Protein AF-X1L596-F1 (afdb_monomer_lite)

pLDDT: mean 73.32, std 14.98, range [35.47, 93.62]

Foldseek 3Di:
DPDQQAFAAWAAWAAEADDPPAPDAFDEWDTWAADRDDDDADAWFEWGEWFEWADDPDTQADPPPDLDPDKDFWHWTHKTYTIHWFYWDDDPPFTFYTWATWYIWYIFGAFEEAEDADAAEAAAQEEAFQEWAQFFFIFEWAEWAEDDDDDDSHYTYHTYHIYRGGTGNQFTHGWHCHPPDRRTTHTIHGTHIIAFIEYEAAYEYLNAYEHPYAYHRGIHPRHNRRGTEYEYEYEPPRDYHPPRYCHYWYAYPSDTPPDDNPD

Secondary structure (DSSP, 8-state):
------PPPPPPPPPPP--TT--SPPPPPPPPPPP---SS--PPPPPPPPPPP-BTTBTTS------SS--PPPPPPPPPPPPPPPPPEEETTEEEPPPPPPPPPPPPPPP--EEEEESS-EEE-SEEE-PPP-SSSSPPPPPPPPPPPSSS--PPPPPPPPPTTS-S--PPPPPPPPSSSS-PPPPPPPPPPPP---EEEEE-STT-EEE-SEEE---GGG-STT---EEEEE-TT---B-TTBSS-EEEETTEEE------

Structure (mmCIF, N/CA/C/O backbone):
data_AF-X1L596-F1
#
_entry.id   AF-X1L596-F1
#
loop_
_atom_site.group_PDB
_atom_site.id
_atom_site.type_symbol
_atom_site.label_atom_id
_atom_site.label_alt_id
_atom_site.label_comp_id
_atom_site.label_asym_id
_atom_site.label_entity_id
_atom_site.label_seq_id
_atom_site.pdbx_PDB_ins_code
_atom_site.Cartn_x
_atom_site.Cartn_y
_atom_site.Cartn_z
_atom_site.occupancy
_atom_site.B_iso_or_equiv
_atom_site.auth_seq_id
_atom_site.auth_comp_id
_atom_site.auth_asym_id
_atom_site.a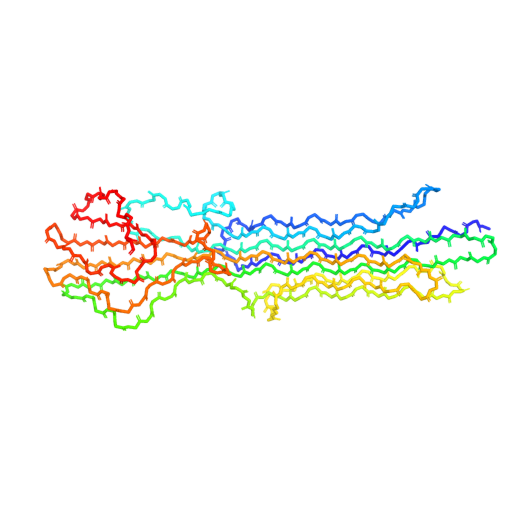uth_atom_id
_atom_site.pdbx_PDB_model_num
ATOM 1 N N . ILE A 1 1 ? 19.832 11.206 -47.486 1.00 43.47 1 ILE A N 1
ATOM 2 C CA . ILE A 1 1 ? 18.874 11.720 -46.484 1.00 43.47 1 ILE A CA 1
ATOM 3 C C . ILE A 1 1 ? 19.559 11.426 -45.162 1.00 43.47 1 ILE A C 1
ATOM 5 O O . ILE A 1 1 ? 20.034 10.302 -45.064 1.00 43.47 1 ILE A O 1
ATOM 9 N N . PRO A 1 2 ? 19.811 12.397 -44.267 1.00 41.12 2 PRO A N 1
ATOM 10 C CA . PRO A 1 2 ? 20.299 12.033 -42.946 1.00 41.12 2 PRO A CA 1
ATOM 11 C C . PRO A 1 2 ? 19.153 11.257 -42.303 1.00 41.12 2 PRO A C 1
ATOM 13 O O . PRO A 1 2 ? 18.077 11.821 -42.106 1.00 41.12 2 PRO A O 1
ATOM 16 N N . ASP A 1 3 ? 19.331 9.950 -42.152 1.00 44.78 3 ASP A N 1
ATOM 17 C CA . ASP A 1 3 ? 18.388 9.150 -41.392 1.00 44.78 3 ASP A CA 1
ATOM 18 C C . ASP A 1 3 ? 18.442 9.689 -39.964 1.00 44.78 3 ASP A C 1
ATOM 20 O O . ASP A 1 3 ? 19.506 9.751 -39.354 1.00 44.78 3 ASP A O 1
ATOM 24 N N . GLU A 1 4 ? 17.317 10.216 -39.491 1.00 48.72 4 GLU A N 1
ATOM 25 C CA . GLU A 1 4 ? 17.193 10.688 -38.120 1.00 48.72 4 GLU A CA 1
ATOM 26 C C . GLU A 1 4 ? 17.338 9.464 -37.211 1.00 48.72 4 GLU A C 1
ATOM 28 O O . GLU A 1 4 ? 16.480 8.580 -37.223 1.00 48.72 4 GLU A O 1
ATOM 33 N N . ASP A 1 5 ? 18.443 9.379 -36.469 1.00 51.03 5 ASP A N 1
ATOM 34 C CA . ASP A 1 5 ? 18.679 8.286 -35.533 1.00 51.03 5 ASP A CA 1
ATOM 35 C C . ASP A 1 5 ? 17.607 8.262 -34.447 1.00 51.03 5 ASP A C 1
ATOM 37 O O . ASP A 1 5 ? 17.370 9.236 -33.724 1.00 51.03 5 ASP A O 1
ATOM 41 N N . ILE A 1 6 ? 16.947 7.113 -34.323 1.00 57.78 6 ILE A N 1
ATOM 42 C CA . ILE A 1 6 ? 15.810 6.953 -33.428 1.00 57.78 6 ILE A CA 1
ATOM 43 C C . ILE A 1 6 ? 16.324 6.346 -32.122 1.00 57.78 6 ILE A C 1
ATOM 45 O O . ILE A 1 6 ? 16.591 5.145 -32.027 1.00 57.78 6 ILE A O 1
ATOM 49 N N . GLY A 1 7 ? 16.457 7.186 -31.092 1.00 57.03 7 GLY A N 1
ATOM 50 C CA . GLY A 1 7 ? 16.671 6.730 -29.718 1.00 57.03 7 GLY A CA 1
ATOM 51 C C . GLY A 1 7 ? 15.598 5.726 -29.270 1.00 57.03 7 GLY A C 1
ATOM 52 O O . GLY A 1 7 ? 14.500 5.656 -29.826 1.00 57.03 7 GLY A O 1
ATOM 53 N N . GLY A 1 8 ? 15.905 4.926 -28.249 1.00 52.72 8 GLY A N 1
ATOM 54 C CA . GLY A 1 8 ? 14.948 3.987 -27.670 1.00 52.72 8 GLY A CA 1
ATOM 55 C C . GLY A 1 8 ? 13.719 4.701 -27.101 1.00 52.72 8 GLY A C 1
ATOM 56 O O . GLY A 1 8 ? 13.805 5.804 -26.555 1.00 52.72 8 GLY A O 1
ATOM 57 N N . ASN A 1 9 ? 12.556 4.054 -27.175 1.00 65.62 9 ASN A N 1
ATOM 58 C CA . ASN A 1 9 ? 11.328 4.624 -26.628 1.00 65.62 9 ASN A CA 1
ATOM 59 C C . ASN A 1 9 ? 11.328 4.572 -25.088 1.00 65.62 9 ASN A C 1
ATOM 61 O O . ASN A 1 9 ? 11.746 3.586 -24.469 1.00 65.62 9 ASN A O 1
ATOM 65 N N . GLY A 1 10 ? 10.801 5.627 -24.460 1.00 62.31 10 GLY A N 1
ATOM 66 C CA . GLY A 1 10 ? 10.536 5.650 -23.020 1.00 62.31 10 GLY A CA 1
ATOM 67 C C . GLY A 1 10 ? 9.497 4.601 -22.608 1.00 62.31 10 GLY A C 1
ATOM 68 O O . GLY A 1 10 ? 8.611 4.234 -23.381 1.00 62.31 10 GLY A O 1
ATOM 69 N N . GLY A 1 11 ? 9.598 4.115 -21.374 1.00 56.94 11 GLY A N 1
ATOM 70 C CA . GLY A 1 11 ? 8.651 3.153 -20.817 1.00 56.94 11 GLY A CA 1
ATOM 71 C C . GLY A 1 11 ? 7.325 3.817 -20.447 1.00 56.94 11 GLY A C 1
ATOM 72 O O . GLY A 1 11 ? 7.279 4.989 -20.064 1.00 56.94 11 GLY A O 1
ATOM 73 N N . ALA A 1 12 ? 6.229 3.059 -20.487 1.00 71.56 12 ALA A N 1
ATOM 74 C CA . ALA A 1 12 ? 4.947 3.552 -19.989 1.00 71.56 12 ALA A CA 1
ATOM 75 C C . ALA A 1 12 ? 4.940 3.582 -18.450 1.00 71.56 12 ALA A C 1
ATOM 77 O O . ALA A 1 12 ? 5.435 2.666 -17.791 1.00 71.56 12 ALA A O 1
ATOM 78 N N . GLY A 1 13 ? 4.336 4.614 -17.854 1.00 66.00 13 GLY A N 1
ATOM 79 C CA . GLY A 1 13 ? 4.040 4.621 -16.419 1.00 66.00 13 GLY A CA 1
ATOM 80 C C . GLY A 1 13 ? 3.064 3.502 -16.046 1.00 66.00 13 GLY A C 1
ATOM 81 O O . GLY A 1 13 ? 2.226 3.100 -16.852 1.00 66.00 13 GLY A O 1
ATOM 82 N N . GLY A 1 14 ? 3.169 2.983 -14.825 1.00 55.75 14 GLY A N 1
ATOM 83 C CA . GLY A 1 14 ? 2.228 1.983 -14.327 1.00 55.75 14 GLY A CA 1
ATOM 84 C C . GLY A 1 14 ? 0.832 2.562 -14.082 1.00 55.75 14 GLY A C 1
ATOM 85 O O . GLY A 1 14 ? 0.627 3.776 -14.021 1.00 55.75 14 GLY A O 1
ATOM 86 N N . ASN A 1 15 ? -0.139 1.683 -13.839 1.00 63.69 15 ASN A N 1
ATOM 87 C CA . ASN A 1 15 ? -1.467 2.098 -13.397 1.00 63.69 15 ASN A CA 1
ATOM 88 C C . ASN A 1 15 ? -1.528 2.204 -11.867 1.00 63.69 15 ASN A C 1
ATOM 90 O O . ASN A 1 15 ? -1.143 1.286 -11.140 1.00 63.69 15 ASN A O 1
ATOM 94 N N . GLY A 1 16 ? -2.005 3.339 -11.348 1.00 54.81 16 GLY A N 1
ATOM 95 C CA . GLY A 1 16 ? -2.192 3.512 -9.904 1.00 54.81 16 GLY A CA 1
ATOM 96 C C . GLY A 1 16 ? -3.278 2.569 -9.380 1.00 54.81 16 GLY A C 1
ATOM 97 O O . GLY A 1 16 ? -4.309 2.400 -10.042 1.00 54.81 16 GLY A O 1
ATOM 98 N N . GLY A 1 17 ? -3.061 1.985 -8.200 1.00 52.78 17 GLY A N 1
ATOM 99 C CA . GLY A 1 17 ? -3.991 1.028 -7.598 1.00 52.78 17 GLY A CA 1
ATOM 100 C C . GLY A 1 17 ? -5.368 1.632 -7.284 1.00 52.78 17 GLY A C 1
ATOM 101 O O . GLY A 1 17 ? -5.517 2.852 -7.183 1.00 52.78 17 GLY A O 1
ATOM 102 N N . GLY A 1 18 ? -6.377 0.773 -7.101 1.00 50.38 18 GLY A N 1
ATOM 103 C CA . GLY A 1 18 ? -7.706 1.140 -6.582 1.00 50.38 18 GLY A CA 1
ATOM 104 C C . GLY A 1 18 ? -8.868 1.007 -7.579 1.00 50.38 18 GLY A C 1
ATOM 105 O O . GLY A 1 18 ? -8.754 1.400 -8.737 1.00 50.38 18 GLY A O 1
ATOM 106 N N . GLY A 1 19 ? -9.995 0.456 -7.105 1.00 44.09 19 GLY A N 1
ATOM 107 C CA . GLY A 1 19 ? -11.292 0.473 -7.801 1.00 44.09 19 GLY A CA 1
ATOM 108 C C . GLY A 1 19 ? -12.043 1.802 -7.623 1.00 44.09 19 GLY A C 1
ATOM 109 O O . GLY A 1 19 ? -11.559 2.703 -6.938 1.00 44.09 19 GLY A O 1
ATOM 110 N N . THR A 1 20 ? -13.245 1.908 -8.199 1.00 37.66 20 THR A N 1
ATOM 111 C CA . THR A 1 20 ? -14.114 3.107 -8.323 1.00 37.66 20 THR A CA 1
ATOM 112 C C . THR A 1 20 ? -14.556 3.804 -7.016 1.00 37.66 20 THR A C 1
ATOM 114 O O . THR A 1 20 ? -15.367 4.721 -7.065 1.00 37.66 20 THR A O 1
ATOM 117 N N . GLY A 1 21 ? -14.000 3.443 -5.855 1.00 35.47 21 GLY A N 1
ATOM 118 C CA . GLY A 1 21 ? -14.263 4.075 -4.551 1.00 35.47 21 GLY A CA 1
ATOM 119 C C . GLY A 1 21 ? -13.013 4.464 -3.748 1.00 35.47 21 GLY A C 1
ATOM 120 O O . GLY A 1 21 ? -13.131 4.887 -2.601 1.00 35.47 21 GLY A O 1
ATOM 121 N N . ALA A 1 22 ? -11.808 4.316 -4.308 1.00 35.59 22 ALA A N 1
ATOM 122 C CA . ALA A 1 22 ? -10.567 4.700 -3.637 1.00 35.59 22 ALA A CA 1
ATOM 123 C C . ALA A 1 22 ? -10.311 6.209 -3.809 1.00 35.59 22 ALA A C 1
ATOM 125 O O . ALA A 1 22 ? -10.257 6.708 -4.931 1.00 35.59 22 ALA A O 1
ATOM 126 N N . GLY A 1 23 ? -10.150 6.956 -2.711 1.00 39.12 23 GLY A N 1
ATOM 127 C CA . GLY A 1 23 ? -9.783 8.377 -2.795 1.00 39.12 23 GLY A CA 1
ATOM 128 C C . GLY A 1 23 ? -8.398 8.605 -3.431 1.00 39.12 23 GLY A C 1
ATOM 129 O O . GLY A 1 23 ? -7.693 7.645 -3.709 1.00 39.12 23 GLY A O 1
ATOM 130 N N . ILE A 1 24 ? -8.008 9.882 -3.614 1.00 42.62 24 ILE A N 1
ATOM 131 C CA . ILE A 1 24 ? -6.768 10.350 -4.293 1.00 42.62 24 ILE A CA 1
ATOM 132 C C . ILE A 1 24 ? -5.618 9.324 -4.262 1.00 42.62 24 ILE A C 1
ATOM 134 O O . ILE A 1 24 ? -5.072 9.035 -3.196 1.00 42.62 24 ILE A O 1
ATOM 138 N N . LYS A 1 25 ? -5.284 8.780 -5.437 1.00 51.19 25 LYS A N 1
ATOM 139 C CA . LYS A 1 25 ? -4.163 7.853 -5.643 1.00 51.19 25 LYS A CA 1
ATOM 140 C C . LYS A 1 25 ? -2.850 8.530 -5.239 1.00 51.19 25 LYS A C 1
ATOM 142 O O . LYS A 1 25 ? -2.717 9.744 -5.396 1.00 51.19 25 LYS A O 1
ATOM 147 N N . GLY A 1 26 ? -1.875 7.758 -4.752 1.00 48.25 26 GLY A N 1
ATOM 148 C CA . GLY A 1 26 ? -0.512 8.277 -4.605 1.00 48.25 26 GLY A CA 1
ATOM 149 C C . GLY A 1 26 ? -0.009 8.874 -5.927 1.00 48.25 26 GLY A C 1
ATOM 150 O O . GLY A 1 26 ? -0.460 8.480 -7.008 1.00 48.25 26 GLY A O 1
ATOM 151 N N . THR A 1 27 ? 0.901 9.844 -5.852 1.00 54.22 27 THR A N 1
ATOM 152 C CA . THR A 1 27 ? 1.455 10.499 -7.044 1.00 54.22 27 THR A CA 1
ATOM 153 C C . THR A 1 27 ? 2.121 9.465 -7.946 1.00 54.22 27 THR A C 1
ATOM 155 O O . THR A 1 27 ? 2.892 8.630 -7.465 1.00 54.22 27 THR A O 1
ATOM 158 N N . GLY A 1 28 ? 1.805 9.504 -9.241 1.00 52.81 28 GLY A N 1
ATOM 159 C CA . GLY A 1 28 ? 2.522 8.713 -10.234 1.00 52.81 28 GLY A CA 1
ATOM 160 C C . GLY A 1 28 ? 3.987 9.138 -10.285 1.00 52.81 28 GLY A C 1
ATOM 161 O O . GLY A 1 28 ? 4.292 10.322 -10.134 1.00 52.81 28 GLY A O 1
ATOM 162 N N . GLY A 1 29 ? 4.888 8.182 -10.474 1.00 50.81 29 GLY A N 1
ATOM 163 C CA . GLY A 1 29 ? 6.280 8.484 -10.752 1.00 50.81 29 GLY A CA 1
ATOM 164 C C . GLY A 1 29 ? 6.418 9.231 -12.076 1.00 50.81 29 GLY A C 1
ATOM 165 O O . GLY A 1 29 ? 5.698 8.956 -13.037 1.00 50.81 29 GLY A O 1
ATOM 166 N N . VAL A 1 30 ? 7.342 10.189 -12.123 1.00 59.44 30 VAL A N 1
ATOM 167 C CA . VAL A 1 30 ? 7.645 10.935 -13.348 1.00 59.44 30 VAL A CA 1
ATOM 168 C C . VAL A 1 30 ? 8.321 9.985 -14.339 1.00 59.44 30 VAL A C 1
ATOM 170 O O . VAL A 1 30 ? 9.227 9.240 -13.959 1.00 59.44 30 VAL A O 1
ATOM 173 N N . GLY A 1 31 ? 7.841 9.974 -15.584 1.00 54.28 31 GLY A N 1
ATOM 174 C CA . GLY A 1 31 ? 8.503 9.267 -16.677 1.00 54.28 31 GLY A CA 1
ATOM 175 C C . GLY A 1 31 ? 9.833 9.936 -17.009 1.00 54.28 31 GLY A C 1
ATOM 176 O O . GLY A 1 31 ? 9.940 11.162 -16.963 1.00 54.28 31 GLY A O 1
ATOM 177 N N . ALA A 1 32 ? 10.847 9.142 -17.313 1.00 57.16 32 ALA A N 1
ATOM 178 C CA . ALA A 1 32 ? 12.155 9.667 -17.671 1.00 57.16 32 ALA A CA 1
ATOM 179 C C . ALA A 1 32 ? 12.238 10.041 -19.161 1.00 57.16 32 ALA A C 1
ATOM 181 O O . ALA A 1 32 ? 11.532 9.480 -19.999 1.00 57.16 32 ALA A O 1
ATOM 182 N N . ARG A 1 33 ? 13.086 11.026 -19.483 1.00 50.06 33 ARG A N 1
ATOM 183 C CA . ARG A 1 33 ? 13.387 11.414 -20.870 1.00 50.06 33 ARG A CA 1
ATOM 184 C C . ARG A 1 33 ? 14.467 10.487 -21.431 1.00 50.06 33 ARG A C 1
ATOM 186 O O . ARG A 1 33 ? 15.397 10.149 -20.701 1.00 50.06 33 ARG A O 1
ATOM 193 N N . GLY A 1 34 ? 14.303 10.070 -22.685 1.00 50.78 34 GLY A N 1
ATOM 194 C CA . GLY A 1 34 ? 15.420 9.660 -23.538 1.00 50.78 34 GLY A CA 1
ATOM 195 C C . GLY A 1 34 ? 15.822 10.876 -24.366 1.00 50.78 34 GLY A C 1
ATOM 196 O O . GLY A 1 34 ? 14.930 11.605 -24.816 1.00 50.78 34 GLY A O 1
ATOM 197 N N . ASP A 1 35 ? 17.116 11.143 -24.493 1.00 52.22 35 ASP A N 1
ATOM 198 C CA . ASP A 1 35 ? 17.595 12.304 -25.233 1.00 52.22 35 ASP A CA 1
ATOM 199 C C . ASP A 1 35 ? 17.842 11.897 -26.694 1.00 52.22 35 ASP A C 1
ATOM 201 O O . ASP A 1 35 ? 18.480 10.891 -26.994 1.00 52.22 35 ASP A O 1
ATOM 205 N N . VAL A 1 36 ? 17.314 12.686 -27.632 1.00 49.25 36 VAL A N 1
ATOM 206 C CA . VAL A 1 36 ? 17.682 12.582 -29.049 1.00 49.25 36 VAL A CA 1
ATOM 207 C C . VAL A 1 36 ? 18.774 13.618 -29.280 1.00 49.25 36 VAL A C 1
ATOM 209 O O . VAL A 1 36 ? 18.486 14.796 -29.454 1.00 49.25 36 VAL A O 1
ATOM 212 N N . GLU A 1 37 ? 20.013 13.150 -29.151 1.00 48.25 37 GLU A N 1
ATOM 213 C CA . GLU A 1 37 ? 21.261 13.706 -29.687 1.00 48.25 37 GLU A CA 1
ATOM 214 C C . GLU A 1 37 ? 21.540 15.224 -29.555 1.00 48.25 37 GLU A C 1
ATOM 216 O O . GLU A 1 37 ? 20.942 16.046 -30.234 1.00 48.25 37 GLU A O 1
ATOM 221 N N . THR A 1 38 ? 22.595 15.585 -28.807 1.00 42.81 38 THR A N 1
ATOM 222 C CA . THR A 1 38 ? 23.661 16.507 -29.270 1.00 42.81 38 THR A CA 1
ATOM 223 C C . THR A 1 38 ? 24.887 16.364 -28.359 1.00 42.81 38 THR A C 1
ATOM 225 O O . THR A 1 38 ? 24.825 16.820 -27.225 1.00 42.81 38 THR A O 1
ATOM 228 N N . SER A 1 39 ? 25.972 15.741 -28.846 1.00 48.66 39 SER A N 1
ATOM 229 C CA . SER A 1 39 ? 27.391 15.762 -28.383 1.00 48.66 39 SER A CA 1
ATOM 230 C C . SER A 1 39 ? 27.774 15.567 -26.897 1.00 48.66 39 SER A C 1
ATOM 232 O O . SER A 1 39 ? 28.943 15.306 -26.607 1.00 48.66 39 SER A O 1
ATOM 234 N N . THR A 1 40 ? 26.845 15.630 -25.950 1.00 52.78 40 THR A N 1
ATOM 235 C CA . THR A 1 40 ? 27.035 15.354 -24.528 1.00 52.78 40 THR A CA 1
ATOM 236 C C . THR A 1 40 ? 26.126 14.201 -24.149 1.00 52.78 40 THR A C 1
ATOM 238 O O . THR A 1 40 ? 24.916 14.366 -24.051 1.00 52.78 40 THR A O 1
ATOM 241 N N . HIS A 1 41 ? 26.722 13.026 -23.967 1.00 58.66 41 HIS A N 1
ATOM 242 C CA . HIS A 1 41 ? 26.014 11.823 -23.553 1.00 58.66 41 HIS A CA 1
ATOM 243 C C . HIS A 1 41 ? 25.386 12.027 -22.167 1.00 58.66 41 HIS A C 1
ATOM 245 O O . HIS A 1 41 ? 26.107 12.277 -21.194 1.00 58.66 41 HIS A O 1
ATOM 251 N N . VAL A 1 42 ? 24.061 11.909 -22.073 1.00 60.16 42 VAL A N 1
ATOM 252 C CA . VAL A 1 4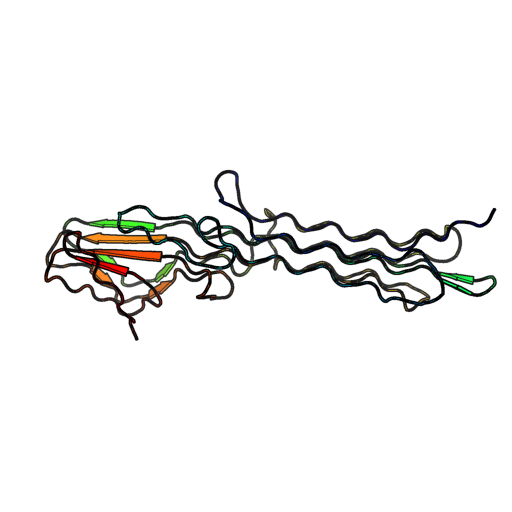2 ? 23.331 11.930 -20.804 1.00 60.16 42 VAL A CA 1
ATOM 253 C C . VAL A 1 42 ? 22.720 10.543 -20.610 1.00 60.16 42 VAL A C 1
ATOM 255 O O . VAL A 1 42 ? 21.851 10.152 -21.375 1.00 60.16 42 VAL A O 1
ATOM 258 N N . PRO A 1 43 ? 23.155 9.762 -19.607 1.00 65.69 43 PRO A N 1
ATOM 259 C CA . PRO A 1 43 ? 22.596 8.436 -19.379 1.00 65.69 43 PRO A CA 1
ATOM 260 C C . PRO A 1 43 ? 21.078 8.473 -19.182 1.00 65.69 43 PRO A C 1
ATOM 262 O O . PRO A 1 43 ? 20.564 9.319 -18.441 1.00 65.69 43 PRO A O 1
ATOM 265 N N . ALA A 1 44 ? 20.385 7.494 -19.767 1.00 73.06 44 ALA A N 1
ATOM 266 C CA . ALA A 1 44 ? 18.958 7.291 -19.564 1.00 73.06 44 ALA A CA 1
ATOM 267 C C . ALA A 1 44 ? 18.618 7.276 -18.065 1.00 73.06 44 ALA A C 1
ATOM 269 O O . ALA A 1 44 ? 19.258 6.596 -17.254 1.00 73.06 44 ALA A O 1
ATOM 270 N N . THR A 1 45 ? 17.595 8.037 -17.679 1.00 81.44 45 THR A N 1
ATOM 271 C CA . THR A 1 45 ? 17.219 8.186 -16.268 1.00 81.44 45 THR A CA 1
ATOM 272 C C . THR A 1 45 ? 16.172 7.153 -15.861 1.00 81.44 45 THR A C 1
ATOM 274 O O . THR A 1 45 ? 15.296 6.777 -16.639 1.00 81.44 45 THR A O 1
ATOM 277 N N . ALA A 1 46 ? 16.263 6.644 -14.632 1.00 84.94 46 ALA A N 1
ATOM 278 C CA . ALA A 1 46 ? 15.267 5.711 -14.111 1.00 84.94 46 ALA A CA 1
ATOM 279 C C . ALA A 1 46 ? 13.919 6.410 -13.889 1.00 84.94 46 ALA A C 1
ATOM 281 O O . ALA A 1 46 ? 13.866 7.581 -13.504 1.00 84.94 46 ALA A O 1
ATOM 282 N N . GLY A 1 47 ? 12.828 5.667 -14.077 1.00 81.50 47 GLY A N 1
ATOM 283 C CA . GLY A 1 47 ? 11.490 6.160 -13.770 1.00 81.50 47 GLY A CA 1
ATOM 284 C C . GLY A 1 47 ? 11.323 6.444 -12.275 1.00 81.50 47 GLY A C 1
ATOM 285 O O . GLY A 1 47 ? 11.833 5.714 -11.420 1.00 81.50 47 GLY A O 1
ATOM 286 N N . GLY A 1 48 ? 10.577 7.497 -11.936 1.00 78.81 48 GLY A N 1
ATOM 287 C CA . GLY A 1 48 ? 10.303 7.836 -10.539 1.00 78.81 48 GLY A CA 1
ATOM 288 C C . GLY A 1 48 ? 9.484 6.753 -9.827 1.00 78.81 48 GLY A C 1
ATOM 289 O O . GLY A 1 48 ? 8.614 6.120 -10.427 1.00 78.81 48 GLY A O 1
ATOM 290 N N . ALA A 1 49 ? 9.712 6.548 -8.530 1.00 84.69 49 ALA A N 1
ATOM 291 C CA . ALA A 1 49 ? 8.848 5.684 -7.727 1.00 84.69 49 ALA A CA 1
ATOM 292 C C . ALA A 1 49 ? 7.455 6.313 -7.535 1.00 84.69 49 ALA A C 1
ATOM 294 O O . ALA A 1 49 ? 7.316 7.533 -7.433 1.00 84.69 49 ALA A O 1
ATOM 295 N N . GLY A 1 50 ? 6.426 5.474 -7.450 1.00 79.62 50 GLY A N 1
ATOM 296 C CA . GLY A 1 50 ? 5.083 5.897 -7.071 1.00 79.62 50 GLY A CA 1
ATOM 297 C C . GLY A 1 50 ? 5.003 6.248 -5.587 1.00 79.62 50 GLY A C 1
ATOM 298 O O . GLY A 1 50 ? 5.599 5.578 -4.743 1.00 79.62 50 GLY A O 1
ATOM 299 N N . GLY A 1 51 ? 4.236 7.284 -5.246 1.00 79.75 51 GLY A N 1
ATOM 300 C CA . GLY A 1 51 ? 3.999 7.662 -3.849 1.00 79.75 51 GLY A CA 1
ATOM 301 C C . GLY A 1 51 ? 3.134 6.632 -3.117 1.00 79.75 51 GLY A C 1
ATOM 302 O O . GLY A 1 51 ? 2.274 6.000 -3.733 1.00 79.75 51 GLY A O 1
ATOM 303 N N . ASN A 1 52 ? 3.294 6.460 -1.803 1.00 80.62 52 ASN A N 1
ATOM 304 C CA . ASN A 1 52 ? 2.383 5.585 -1.067 1.00 80.62 52 ASN A CA 1
ATOM 305 C C . ASN A 1 52 ? 0.984 6.210 -0.965 1.00 80.62 52 ASN A C 1
ATOM 307 O O . ASN A 1 52 ? 0.791 7.428 -1.030 1.00 80.62 52 ASN A O 1
ATOM 311 N N . GLY A 1 53 ? -0.013 5.351 -0.778 1.00 75.12 53 GLY A N 1
ATOM 312 C CA . GLY A 1 53 ? -1.362 5.760 -0.427 1.00 75.12 53 GLY A CA 1
ATOM 313 C C . GLY A 1 53 ? -1.378 6.452 0.933 1.00 75.12 53 GLY A C 1
ATOM 314 O O . GLY A 1 53 ? -0.460 6.293 1.739 1.00 75.12 53 GLY A O 1
ATOM 315 N N . GLY A 1 54 ? -2.437 7.210 1.194 1.00 72.25 54 GLY A N 1
ATOM 316 C CA . GLY A 1 54 ? -2.665 7.891 2.469 1.00 72.25 54 GLY A CA 1
ATOM 317 C C . GLY A 1 54 ? -4.149 7.964 2.816 1.00 72.25 54 GLY A C 1
ATOM 318 O O . GLY A 1 54 ? -4.938 7.119 2.393 1.00 72.25 54 GLY A O 1
ATOM 319 N N . TYR A 1 55 ? -4.529 9.006 3.547 1.00 65.25 55 TYR A N 1
ATOM 320 C CA . TYR A 1 55 ? -5.892 9.290 3.990 1.00 65.25 55 TYR A CA 1
ATOM 321 C C . TYR A 1 55 ? -6.273 10.742 3.673 1.00 65.25 55 TYR A C 1
ATOM 323 O O . TYR A 1 55 ? -5.451 11.649 3.781 1.00 65.25 55 TYR A O 1
ATOM 331 N N . GLY A 1 56 ? -7.530 10.997 3.285 1.00 60.38 56 GLY A N 1
ATOM 332 C CA . GLY A 1 56 ? -7.973 12.360 2.933 1.00 60.38 56 GLY A CA 1
ATOM 333 C C . GLY A 1 56 ? -7.197 12.964 1.747 1.00 60.38 56 GLY A C 1
ATOM 334 O O . GLY A 1 56 ? -6.845 12.248 0.817 1.00 60.38 56 GLY A O 1
ATOM 335 N N . SER A 1 57 ? -6.933 14.269 1.721 1.00 52.59 57 SER A N 1
ATOM 336 C CA . SER A 1 57 ? -6.219 14.920 0.605 1.00 52.59 57 SER A CA 1
ATOM 337 C C . SER A 1 57 ? -4.693 14.725 0.598 1.00 52.59 57 SER A C 1
ATOM 339 O O . SER A 1 57 ? -4.046 15.187 -0.338 1.00 52.59 57 SER A O 1
ATOM 341 N N . ALA A 1 58 ? -4.107 14.045 1.593 1.00 54.06 58 ALA A N 1
ATOM 342 C CA . ALA A 1 58 ? -2.654 13.929 1.730 1.00 54.06 58 ALA A CA 1
ATOM 343 C C . ALA A 1 58 ? -2.147 12.501 1.438 1.00 54.06 58 ALA A C 1
ATOM 345 O O . ALA A 1 58 ? -2.527 11.557 2.142 1.00 54.06 58 ALA A O 1
ATOM 346 N N . PRO A 1 59 ? -1.268 12.311 0.437 1.00 58.34 59 PRO A N 1
ATOM 347 C CA . PRO A 1 59 ? -0.532 11.059 0.286 1.00 58.34 59 PRO A CA 1
ATOM 348 C C . PRO A 1 59 ? 0.412 10.850 1.481 1.00 58.34 59 PRO A C 1
ATOM 350 O O . PRO A 1 59 ? 0.875 11.814 2.088 1.00 58.34 59 PRO A O 1
ATOM 353 N N . ASN A 1 60 ? 0.721 9.592 1.806 1.00 61.75 60 ASN A N 1
ATOM 354 C CA . ASN A 1 60 ? 1.677 9.217 2.857 1.00 61.75 60 ASN A CA 1
ATOM 355 C C . ASN A 1 60 ? 1.343 9.663 4.298 1.00 61.75 60 ASN A C 1
ATOM 357 O O . ASN A 1 60 ? 2.268 9.768 5.093 1.00 61.75 60 ASN A O 1
ATOM 361 N N . ASN A 1 61 ? 0.087 9.929 4.671 1.00 64.69 61 ASN A N 1
ATOM 362 C CA . ASN A 1 61 ? -0.253 10.222 6.072 1.00 64.69 61 ASN A CA 1
ATOM 363 C C . ASN A 1 61 ? -1.611 9.639 6.483 1.00 64.69 61 ASN A C 1
ATOM 365 O O . ASN A 1 61 ? -2.520 9.537 5.651 1.00 64.69 61 ASN A O 1
ATOM 369 N N . ASN A 1 62 ? -1.763 9.314 7.769 1.00 67.94 62 ASN A N 1
ATOM 370 C CA . ASN A 1 62 ? -3.061 9.102 8.396 1.00 67.94 62 ASN A CA 1
ATOM 371 C C . ASN A 1 62 ? -3.652 10.438 8.884 1.00 67.94 62 ASN A C 1
ATOM 373 O O . ASN A 1 62 ? -3.392 10.889 9.997 1.00 67.94 62 ASN A O 1
ATOM 377 N N . ASN A 1 63 ? -4.482 11.057 8.044 1.00 67.56 63 ASN A N 1
ATOM 378 C CA . ASN A 1 63 ? -5.192 12.302 8.352 1.00 67.56 63 ASN A CA 1
ATOM 379 C C . ASN A 1 63 ? -6.618 12.089 8.862 1.00 67.56 63 ASN A C 1
ATOM 381 O O . ASN A 1 63 ? -7.396 13.044 8.919 1.00 67.56 63 ASN A O 1
ATOM 385 N N . ASP A 1 64 ? -7.009 10.862 9.195 1.00 74.69 64 ASP A N 1
ATOM 386 C CA . ASP A 1 64 ? -8.299 10.663 9.834 1.00 74.69 64 ASP A CA 1
ATOM 387 C C . ASP A 1 64 ? -8.255 11.309 11.220 1.00 74.69 64 ASP A C 1
ATOM 389 O O . ASP A 1 64 ? -7.735 10.720 12.156 1.00 74.69 64 ASP A O 1
ATOM 393 N N . VAL A 1 65 ? -8.765 12.530 11.359 1.00 74.19 65 VAL A N 1
ATOM 394 C CA . VAL A 1 65 ? -8.892 13.277 12.624 1.00 74.19 65 VAL A CA 1
ATOM 395 C C . VAL A 1 65 ? -10.296 13.176 13.216 1.00 74.19 65 VAL A C 1
ATOM 397 O O . VAL A 1 65 ? -10.585 13.815 14.228 1.00 74.19 65 VAL A O 1
ATOM 400 N N . SER A 1 66 ? -11.175 12.395 12.586 1.00 77.75 66 SER A N 1
ATOM 401 C CA . SER A 1 66 ? -12.574 12.328 12.982 1.00 77.75 66 SER A CA 1
ATOM 402 C C . SER A 1 66 ? -12.726 11.665 14.352 1.00 77.75 66 SER A C 1
ATOM 404 O O . SER A 1 66 ? -11.959 10.777 14.743 1.00 77.75 66 SER A O 1
ATOM 406 N N . VAL A 1 67 ? -13.701 12.161 15.110 1.00 77.00 67 VAL A N 1
ATOM 407 C CA . VAL A 1 67 ? -14.006 11.734 16.486 1.00 77.00 67 VAL A CA 1
ATOM 408 C C . VAL A 1 67 ? -15.269 10.885 16.578 1.00 77.00 67 VAL A C 1
ATOM 410 O O . VAL A 1 67 ? -15.600 10.387 17.644 1.00 77.00 67 VAL A O 1
ATOM 413 N N . ASP A 1 68 ? -15.948 10.713 15.452 1.00 81.94 68 ASP A N 1
ATOM 414 C CA . ASP A 1 68 ? -17.155 9.916 15.301 1.00 81.94 68 ASP A CA 1
ATOM 415 C C . ASP A 1 68 ? -16.828 8.464 14.906 1.00 81.94 68 ASP A C 1
ATOM 417 O O . ASP A 1 68 ? -15.668 8.059 14.766 1.00 81.94 68 ASP A O 1
ATOM 421 N N . GLU A 1 69 ? -17.872 7.673 14.681 1.00 85.38 69 GLU A N 1
ATOM 422 C CA . GLU A 1 69 ? -17.773 6.277 14.256 1.00 85.38 69 GLU A CA 1
ATOM 423 C C . GLU A 1 69 ? -17.471 6.101 12.755 1.00 85.38 69 GLU A C 1
ATOM 425 O O . GLU A 1 69 ? -17.539 4.986 12.214 1.00 85.38 69 GLU A O 1
ATOM 430 N N . 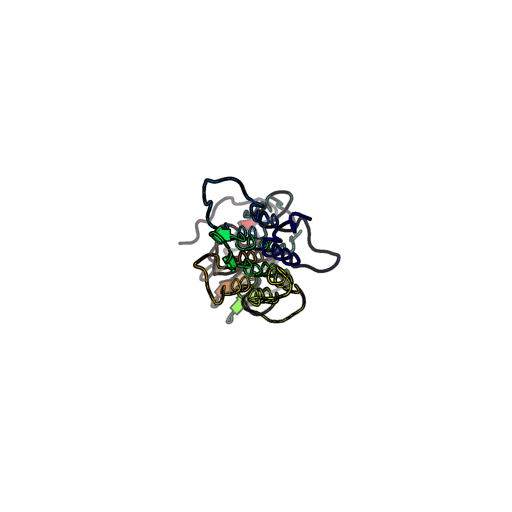SER A 1 70 ? -17.165 7.185 12.035 1.00 86.06 70 SER A N 1
ATOM 431 C CA . SER A 1 70 ? -16.745 7.077 10.643 1.00 86.06 70 SER A CA 1
ATOM 432 C C . SER A 1 70 ? -15.389 6.374 10.567 1.00 86.06 70 SER A C 1
ATOM 434 O O . SER A 1 70 ? -14.550 6.471 11.459 1.00 86.06 70 SER A O 1
ATOM 436 N N . LEU A 1 71 ? -15.177 5.609 9.505 1.00 84.50 71 LEU A N 1
ATOM 437 C CA . LEU A 1 71 ? -13.880 5.024 9.200 1.00 84.50 71 LEU A CA 1
ATOM 438 C C . LEU A 1 71 ? -13.566 5.346 7.754 1.00 84.50 71 LEU A C 1
ATOM 440 O O . LEU A 1 71 ? -14.456 5.362 6.901 1.00 84.50 71 LEU A O 1
ATOM 444 N N . LEU A 1 72 ? -12.290 5.568 7.484 1.00 81.19 72 LEU A N 1
ATOM 445 C CA . LEU A 1 72 ? -11.805 5.781 6.136 1.00 81.19 72 LEU A CA 1
ATOM 446 C C . LEU A 1 72 ? -11.210 4.479 5.591 1.00 81.19 72 LEU A C 1
ATOM 448 O O . LEU A 1 72 ? -10.547 3.723 6.305 1.00 81.19 72 LEU A O 1
ATOM 452 N N . LEU A 1 73 ? -11.462 4.219 4.309 1.00 83.06 73 LEU A N 1
ATOM 453 C CA . LEU A 1 73 ? -10.737 3.197 3.562 1.00 83.06 73 LEU A CA 1
ATOM 454 C C . LEU A 1 73 ? -9.291 3.654 3.367 1.00 83.06 73 LEU A C 1
ATOM 456 O O . LEU A 1 73 ? -9.037 4.829 3.078 1.00 83.06 73 LEU A O 1
ATOM 460 N N . GLY A 1 74 ? -8.360 2.710 3.454 1.00 82.50 74 GLY A N 1
ATOM 461 C CA . GLY A 1 74 ? -6.990 2.930 3.034 1.00 82.50 74 GLY A CA 1
ATOM 462 C C . GLY A 1 74 ? -6.932 3.230 1.547 1.00 82.50 74 GLY A C 1
ATOM 463 O O . GLY A 1 74 ? -7.525 2.520 0.730 1.00 82.50 74 GLY A O 1
ATOM 464 N N . LYS A 1 75 ? -6.199 4.272 1.161 1.00 80.25 75 LYS A N 1
ATOM 465 C CA . LYS A 1 75 ? -6.021 4.599 -0.255 1.00 80.25 75 LYS A CA 1
ATOM 466 C C . LYS A 1 75 ? -4.913 3.778 -0.887 1.00 80.25 75 LYS A C 1
ATOM 468 O O . LYS A 1 75 ? -3.970 3.342 -0.227 1.00 80.25 75 LYS A O 1
ATOM 473 N N . ALA A 1 76 ? -5.023 3.595 -2.193 1.00 82.81 76 ALA A N 1
ATOM 474 C CA . ALA A 1 76 ? -4.003 2.921 -2.969 1.00 82.81 76 ALA A CA 1
ATOM 475 C C . ALA A 1 76 ? -2.756 3.794 -3.181 1.00 82.81 76 ALA A C 1
ATOM 477 O O . ALA A 1 76 ? -2.831 5.025 -3.221 1.00 82.81 76 ALA A O 1
ATOM 478 N N . GLY A 1 77 ? -1.615 3.131 -3.353 1.00 81.44 77 GLY A N 1
ATOM 479 C CA . GLY A 1 77 ? -0.380 3.752 -3.807 1.00 81.44 77 GLY A CA 1
ATOM 480 C C . GLY A 1 77 ? -0.462 4.228 -5.255 1.00 81.44 77 GLY A C 1
ATOM 481 O O . GLY A 1 77 ? -1.278 3.759 -6.054 1.00 81.44 77 GLY A O 1
ATOM 482 N N . GLY A 1 78 ? 0.404 5.179 -5.580 1.00 80.44 78 GLY A N 1
ATOM 483 C CA . GLY A 1 78 ? 0.663 5.645 -6.933 1.00 80.44 78 GLY A CA 1
ATOM 484 C C . GLY A 1 78 ? 1.449 4.617 -7.729 1.00 80.44 78 GLY A C 1
ATOM 485 O O . GLY A 1 78 ? 2.127 3.761 -7.166 1.00 80.44 78 GLY A O 1
ATOM 486 N N . ALA A 1 79 ? 1.359 4.688 -9.047 1.00 83.56 79 ALA A N 1
ATOM 487 C CA . ALA A 1 79 ? 2.212 3.885 -9.911 1.00 83.56 79 ALA A CA 1
ATOM 488 C C . ALA A 1 79 ? 3.618 4.466 -10.028 1.00 83.56 79 ALA A C 1
ATOM 490 O O . ALA A 1 79 ? 3.800 5.669 -9.869 1.00 83.56 79 ALA A O 1
ATOM 491 N N . GLY A 1 80 ? 4.592 3.628 -10.361 1.00 82.31 80 GLY A N 1
ATOM 492 C CA . GLY A 1 80 ? 5.899 4.093 -10.804 1.00 82.31 80 GLY A CA 1
ATOM 493 C C . GLY A 1 80 ? 5.843 4.684 -12.213 1.00 82.31 80 GLY A C 1
ATOM 494 O O . GLY A 1 80 ? 4.973 4.332 -13.014 1.00 82.31 80 GLY A O 1
ATOM 495 N N . GLY A 1 81 ? 6.772 5.585 -12.512 1.00 80.56 81 GLY A N 1
ATOM 496 C CA . GLY A 1 81 ? 6.994 6.114 -13.857 1.00 80.56 81 GLY A CA 1
ATOM 497 C C . GLY A 1 81 ? 7.757 5.113 -14.720 1.00 80.56 81 GLY A C 1
ATOM 498 O O . GLY A 1 81 ? 8.449 4.247 -14.191 1.00 80.56 81 GLY A O 1
ATOM 499 N N . GLY A 1 82 ? 7.642 5.209 -16.042 1.00 81.38 82 GLY A N 1
ATOM 500 C CA . GLY A 1 82 ? 8.519 4.455 -16.940 1.00 81.38 82 GLY A CA 1
ATOM 501 C C . GLY A 1 82 ? 9.930 5.045 -16.986 1.00 81.38 82 GLY A C 1
ATOM 502 O O . GLY A 1 82 ? 10.124 6.226 -16.685 1.00 81.38 82 GLY A O 1
ATOM 503 N N . GLY A 1 83 ? 10.914 4.214 -17.325 1.00 80.69 83 GLY A N 1
ATOM 504 C CA . GLY A 1 83 ? 12.292 4.653 -17.538 1.00 80.69 83 GLY A CA 1
ATOM 505 C C . GLY A 1 83 ? 12.458 5.456 -18.832 1.00 80.69 83 GLY A C 1
ATOM 506 O O . GLY A 1 83 ? 11.571 5.462 -19.688 1.00 80.69 83 GLY A O 1
ATOM 507 N N . GLY A 1 84 ? 13.610 6.109 -18.979 1.00 81.00 84 GLY A N 1
ATOM 508 C CA . GLY A 1 84 ? 14.037 6.738 -20.227 1.00 81.00 84 GLY A CA 1
ATOM 509 C C . GLY A 1 84 ? 14.636 5.699 -21.171 1.00 81.00 84 GLY A C 1
ATOM 510 O O . GLY A 1 84 ? 15.285 4.751 -20.716 1.00 81.00 84 GLY A O 1
ATOM 511 N N . GLY A 1 85 ? 14.382 5.840 -22.470 1.00 78.62 85 GLY A N 1
ATOM 512 C CA . GLY A 1 85 ? 15.043 5.010 -23.475 1.00 78.62 85 GLY A CA 1
ATOM 513 C C . GLY A 1 85 ? 16.525 5.360 -23.578 1.00 78.62 85 GLY A C 1
ATOM 514 O O . GLY A 1 85 ? 16.932 6.452 -23.185 1.00 78.62 85 GLY A O 1
ATOM 515 N N . GLY A 1 86 ? 17.326 4.412 -24.050 1.00 76.25 86 GLY A N 1
ATOM 516 C CA . GLY A 1 86 ? 18.731 4.643 -24.352 1.00 76.25 86 GLY A CA 1
ATOM 517 C C . GLY A 1 86 ? 18.881 5.514 -25.593 1.00 76.25 86 GLY A C 1
ATOM 518 O O . GLY A 1 86 ? 18.081 5.411 -26.524 1.00 76.25 86 GLY A O 1
ATOM 519 N N . ASP A 1 87 ? 19.908 6.353 -25.609 1.00 71.62 87 ASP A N 1
ATOM 520 C CA . ASP A 1 87 ? 20.224 7.187 -26.767 1.00 71.62 87 ASP A CA 1
ATOM 521 C C . ASP A 1 87 ? 20.766 6.331 -27.924 1.00 71.62 87 ASP A C 1
ATOM 523 O O . ASP A 1 87 ? 21.282 5.231 -27.712 1.00 71.62 87 ASP A O 1
ATOM 527 N N . ALA A 1 88 ? 20.672 6.854 -29.144 1.00 68.62 88 ALA A N 1
ATOM 528 C CA . ALA A 1 88 ? 21.396 6.334 -30.299 1.00 68.62 88 ALA A CA 1
ATOM 529 C C . ALA A 1 88 ? 22.737 7.080 -30.456 1.00 68.62 88 ALA A C 1
ATOM 531 O O . ALA A 1 88 ? 22.849 8.245 -30.072 1.00 68.62 88 ALA A O 1
ATOM 532 N N . GLU A 1 89 ? 23.763 6.417 -30.992 1.00 65.25 89 GLU A N 1
ATOM 533 C CA . GLU A 1 89 ? 25.050 7.052 -31.313 1.00 65.25 89 GLU A CA 1
ATOM 534 C C . GLU A 1 89 ? 25.524 6.655 -32.709 1.00 65.25 89 GLU A C 1
ATOM 536 O O . GLU A 1 89 ? 25.591 5.462 -33.031 1.00 65.25 89 GLU A O 1
ATOM 541 N N . VAL A 1 90 ? 25.953 7.655 -33.487 1.00 59.19 90 VAL A N 1
ATOM 542 C CA . VAL A 1 90 ? 26.677 7.466 -34.748 1.00 59.19 90 VAL A CA 1
ATOM 543 C C . VAL A 1 90 ? 28.160 7.761 -34.567 1.00 59.19 90 VAL A C 1
ATOM 545 O O . VAL A 1 90 ? 28.570 8.866 -34.209 1.00 59.19 90 VAL A O 1
ATOM 548 N N . ARG A 1 91 ? 29.001 6.772 -34.879 1.00 62.22 91 ARG A N 1
ATOM 549 C CA . ARG A 1 91 ? 30.455 6.933 -35.011 1.00 62.22 91 ARG A CA 1
ATOM 550 C C . ARG A 1 91 ? 30.901 6.538 -36.415 1.00 62.22 91 ARG A C 1
ATOM 552 O O . ARG A 1 91 ? 31.170 5.369 -36.687 1.00 62.22 91 ARG A O 1
ATOM 559 N N . GLY A 1 92 ? 31.054 7.530 -37.292 1.00 64.25 92 GLY A N 1
ATOM 560 C CA . GLY A 1 92 ? 31.462 7.298 -38.682 1.00 64.25 92 GLY A CA 1
ATOM 561 C C . GLY A 1 92 ? 30.375 6.546 -39.451 1.00 64.25 92 GLY A C 1
ATOM 562 O O . GLY A 1 92 ? 29.232 6.980 -39.444 1.00 64.25 92 GLY A O 1
ATOM 563 N N . ASP A 1 93 ? 30.716 5.410 -40.064 1.00 61.97 93 ASP A N 1
ATOM 564 C CA . ASP A 1 93 ? 29.763 4.570 -40.816 1.00 61.97 93 ASP A CA 1
ATOM 565 C C . ASP A 1 93 ? 28.966 3.594 -39.920 1.00 61.97 93 ASP A C 1
ATOM 567 O O . ASP A 1 93 ? 28.211 2.758 -40.418 1.00 61.97 93 ASP A O 1
ATOM 571 N N . TYR A 1 94 ? 29.157 3.655 -38.597 1.00 58.91 94 TYR A N 1
ATOM 572 C CA . TYR A 1 94 ? 28.460 2.810 -37.629 1.00 58.91 94 TYR A CA 1
ATOM 573 C C . TYR A 1 94 ? 27.424 3.626 -36.868 1.00 58.91 94 TYR A C 1
ATOM 575 O O . TYR A 1 94 ? 27.781 4.525 -36.108 1.00 58.91 94 TYR A O 1
ATOM 583 N N . ALA A 1 95 ? 26.159 3.257 -37.024 1.00 62.31 95 ALA A N 1
ATOM 584 C CA . ALA A 1 95 ? 25.071 3.729 -36.186 1.00 62.31 95 ALA A CA 1
ATOM 585 C C . ALA A 1 95 ? 24.670 2.634 -35.192 1.00 62.31 95 ALA A C 1
ATOM 587 O O . ALA A 1 95 ? 24.607 1.448 -35.535 1.00 62.31 95 ALA A O 1
ATOM 588 N N . THR A 1 96 ? 24.427 3.035 -33.949 1.00 69.31 96 THR A N 1
ATOM 589 C CA . THR A 1 96 ? 23.937 2.159 -32.884 1.00 69.31 96 THR A CA 1
ATOM 590 C C . THR A 1 96 ? 22.566 2.633 -32.433 1.00 69.31 96 THR A C 1
ATOM 592 O O . THR A 1 96 ? 22.372 3.810 -32.147 1.00 69.31 96 THR A O 1
ATOM 595 N N . SER A 1 97 ? 21.608 1.708 -32.372 1.00 71.69 97 SER A N 1
ATOM 596 C CA . SER A 1 97 ? 20.254 1.981 -31.891 1.00 71.69 97 SER A CA 1
ATOM 597 C C . SER A 1 97 ? 20.202 1.926 -30.364 1.00 71.69 97 SER A C 1
ATOM 599 O O . SER A 1 97 ? 20.695 0.962 -29.762 1.00 71.69 97 SER A O 1
ATOM 601 N N . GLY A 1 98 ? 19.528 2.890 -29.743 1.00 75.69 98 GLY A N 1
ATOM 602 C CA . GLY A 1 98 ? 19.266 2.870 -28.307 1.00 75.69 98 GLY A CA 1
ATOM 603 C C . GLY A 1 98 ? 18.277 1.776 -27.893 1.00 75.69 98 GLY A C 1
ATOM 604 O O . GLY A 1 98 ? 17.414 1.365 -28.670 1.00 75.69 98 GLY A O 1
ATOM 605 N N . ALA A 1 99 ? 18.377 1.275 -26.660 1.00 83.12 99 ALA A N 1
ATOM 606 C CA . ALA A 1 99 ? 17.438 0.273 -26.148 1.00 83.12 99 ALA A CA 1
ATOM 607 C C . ALA A 1 99 ? 16.196 0.902 -25.493 1.00 83.12 99 ALA A C 1
ATOM 609 O O . ALA A 1 99 ? 16.251 1.996 -24.935 1.00 83.12 99 ALA A O 1
ATOM 610 N N . GLY A 1 100 ? 15.064 0.201 -25.519 1.00 83.19 100 GLY A N 1
ATOM 611 C CA . GLY A 1 100 ? 13.825 0.678 -24.911 1.00 83.19 100 GLY A CA 1
ATOM 612 C C . GLY A 1 100 ? 13.874 0.655 -23.386 1.00 83.19 100 GLY A C 1
ATOM 613 O O . GLY A 1 100 ? 14.555 -0.173 -22.781 1.00 83.19 100 GLY A O 1
ATOM 614 N N . ALA A 1 101 ? 13.149 1.554 -22.727 1.00 86.00 101 ALA A N 1
ATOM 615 C CA . ALA A 1 101 ? 13.136 1.610 -21.264 1.00 86.00 101 ALA A CA 1
ATOM 616 C C . ALA A 1 101 ? 12.182 0.600 -20.620 1.00 86.00 101 ALA A C 1
ATOM 618 O O . ALA A 1 101 ? 11.246 0.130 -21.250 1.00 86.00 101 ALA A O 1
ATOM 619 N N . GLY A 1 102 ? 12.335 0.324 -19.328 1.00 87.31 102 GLY A N 1
ATOM 620 C CA . GLY A 1 102 ? 11.364 -0.469 -18.574 1.00 87.31 102 GLY A CA 1
ATOM 621 C C . GLY A 1 102 ? 10.097 0.317 -18.218 1.00 87.31 102 GLY A C 1
ATOM 622 O O . GLY A 1 102 ? 10.147 1.514 -17.928 1.00 87.31 102 GLY A O 1
ATOM 623 N N . GLY A 1 103 ? 8.948 -0.358 -18.185 1.00 86.44 103 GLY A N 1
ATOM 624 C CA . GLY A 1 103 ? 7.682 0.232 -17.742 1.00 86.44 103 GLY A CA 1
ATOM 625 C C . GLY A 1 103 ? 7.593 0.387 -16.220 1.00 86.44 103 GLY A C 1
ATOM 626 O O . GLY A 1 103 ? 8.242 -0.334 -15.466 1.00 86.44 103 GLY A O 1
ATOM 627 N N . GLY A 1 104 ? 6.780 1.318 -15.729 1.00 87.56 104 GLY A N 1
ATOM 628 C CA . GLY A 1 104 ? 6.585 1.544 -14.294 1.00 87.56 104 GLY A CA 1
ATOM 629 C C . GLY A 1 104 ? 5.699 0.484 -13.632 1.00 87.56 104 GLY A C 1
ATOM 630 O O . GLY A 1 104 ? 4.743 -0.004 -14.229 1.00 87.56 104 GLY A O 1
ATOM 631 N N . GLY A 1 105 ? 5.976 0.133 -12.377 1.00 87.25 105 GLY A N 1
ATOM 632 C CA . GLY A 1 105 ? 5.163 -0.806 -11.600 1.00 87.25 105 GLY A CA 1
ATOM 633 C C . GLY A 1 105 ? 3.828 -0.211 -11.134 1.00 87.25 105 GLY A C 1
ATOM 634 O O . GLY A 1 105 ? 3.704 0.996 -10.919 1.00 87.25 105 GLY A O 1
ATOM 635 N N . ALA A 1 106 ? 2.809 -1.050 -10.946 1.00 86.81 106 ALA A N 1
ATOM 636 C CA . ALA A 1 106 ? 1.491 -0.593 -10.506 1.00 86.81 106 ALA A CA 1
ATOM 637 C C . ALA A 1 106 ? 1.439 -0.236 -9.010 1.00 86.81 106 ALA A C 1
ATOM 639 O O . ALA A 1 106 ? 2.117 -0.841 -8.188 1.00 86.81 106 ALA A O 1
ATOM 640 N N . GLY A 1 107 ? 0.572 0.694 -8.614 1.00 82.94 107 GLY A N 1
ATOM 641 C CA . GLY A 1 107 ? 0.384 1.017 -7.194 1.00 82.94 107 GLY A CA 1
ATOM 642 C C . GLY A 1 107 ? -0.336 -0.090 -6.409 1.00 82.94 107 GLY A C 1
ATOM 643 O O . GLY A 1 107 ? -1.252 -0.731 -6.920 1.00 82.94 107 GLY A O 1
ATOM 644 N N . GLY A 1 108 ? 0.039 -0.301 -5.144 1.00 83.31 108 GLY A N 1
ATOM 645 C CA . GLY A 1 108 ? -0.613 -1.276 -4.264 1.00 83.31 108 GLY A CA 1
ATOM 646 C C . GLY A 1 108 ? -1.967 -0.800 -3.730 1.00 83.31 108 GLY A C 1
ATOM 647 O O . GLY A 1 108 ? -2.157 0.384 -3.467 1.00 83.31 108 GLY A O 1
ATOM 648 N N . TYR A 1 109 ? -2.903 -1.721 -3.506 1.00 84.25 109 TYR A N 1
ATOM 649 C CA . TYR A 1 109 ? -4.204 -1.405 -2.904 1.00 84.25 109 TYR A CA 1
ATOM 650 C C . TYR A 1 109 ? -4.085 -1.002 -1.432 1.00 84.25 109 TYR A C 1
ATOM 652 O O . TYR A 1 109 ? -3.325 -1.609 -0.671 1.00 84.25 109 TYR A O 1
ATOM 660 N N . GLY A 1 110 ? -4.867 0.000 -1.033 1.00 83.88 110 GLY A N 1
ATOM 661 C CA . GLY A 1 110 ? -5.094 0.290 0.378 1.00 83.88 110 GLY A CA 1
ATOM 662 C C . GLY A 1 110 ? -6.079 -0.696 1.004 1.00 83.88 110 GLY A C 1
ATOM 663 O O . GLY A 1 110 ? -6.763 -1.438 0.295 1.00 83.88 110 GLY A O 1
ATOM 664 N N . ALA A 1 111 ? -6.110 -0.740 2.331 1.00 87.25 111 ALA A N 1
ATOM 665 C CA . ALA A 1 111 ? -6.926 -1.706 3.052 1.00 87.25 111 ALA A CA 1
ATOM 666 C C . ALA A 1 111 ? -8.388 -1.269 3.212 1.00 87.25 111 ALA A C 1
ATOM 668 O O . ALA A 1 111 ? -8.715 -0.081 3.244 1.00 87.25 111 ALA A O 1
ATOM 669 N N . GLY A 1 112 ? -9.264 -2.262 3.377 1.00 86.25 112 GLY A N 1
ATOM 670 C CA . GLY A 1 112 ? -10.631 -2.052 3.844 1.00 86.25 112 GLY A CA 1
ATOM 671 C C . GLY A 1 112 ? -10.678 -1.606 5.305 1.00 86.25 112 GLY A C 1
ATOM 672 O O . GLY A 1 112 ? -9.649 -1.507 5.968 1.00 86.25 112 GLY A O 1
ATOM 673 N N . TRP A 1 113 ? -11.877 -1.367 5.820 1.00 88.88 113 TRP A N 1
ATOM 674 C CA . TRP A 1 113 ? -12.080 -1.116 7.243 1.00 88.88 113 TRP A CA 1
ATOM 675 C C . TRP A 1 113 ? -12.828 -2.265 7.913 1.00 88.88 113 TRP A C 1
ATOM 677 O O . TRP A 1 113 ? -13.517 -3.040 7.251 1.00 88.88 113 TRP A O 1
ATOM 687 N N . ILE A 1 114 ? -12.714 -2.350 9.236 1.00 92.25 114 ILE A N 1
ATOM 688 C CA . ILE A 1 114 ? -13.439 -3.317 10.059 1.00 92.25 114 ILE A CA 1
ATOM 689 C C . ILE A 1 114 ? -14.197 -2.565 11.151 1.00 92.25 114 ILE A C 1
ATOM 691 O O . ILE A 1 114 ? -13.619 -1.736 11.849 1.00 92.25 114 ILE A O 1
ATOM 695 N N . LYS A 1 115 ? -15.494 -2.848 11.302 1.00 93.62 115 LYS A N 1
ATOM 696 C CA . LYS A 1 115 ? -16.315 -2.332 12.404 1.00 93.62 115 LYS A CA 1
ATOM 697 C C . LYS A 1 115 ? -16.879 -3.493 13.201 1.00 93.62 115 LYS A C 1
ATOM 699 O O . LYS A 1 115 ? -17.569 -4.335 12.632 1.00 93.62 115 LYS A O 1
ATOM 704 N N . LEU A 1 116 ? -16.607 -3.511 14.500 1.00 92.88 116 LEU A N 1
ATOM 705 C CA . LEU A 1 116 ? -17.162 -4.477 15.438 1.00 92.88 116 LEU A CA 1
ATOM 706 C C . LEU A 1 116 ? -17.996 -3.731 16.476 1.00 92.88 116 LEU A C 1
ATOM 708 O O . LEU A 1 116 ? -17.482 -2.868 17.187 1.00 92.88 116 LEU A O 1
ATOM 712 N N . TYR A 1 117 ? -19.274 -4.091 16.549 1.00 91.56 117 TYR A N 1
ATOM 713 C CA . TYR A 1 117 ? -20.221 -3.579 17.531 1.00 91.56 117 TYR A CA 1
ATOM 714 C C . TYR A 1 117 ? -20.681 -4.727 18.413 1.00 91.56 117 TYR A C 1
ATOM 716 O O . TYR A 1 117 ? -21.153 -5.747 17.910 1.00 91.56 117 TYR A O 1
ATOM 724 N N . ALA A 1 118 ? -20.579 -4.540 19.722 1.00 88.94 118 ALA A N 1
ATOM 725 C CA . ALA A 1 118 ? -21.127 -5.469 20.690 1.00 88.94 118 ALA A CA 1
ATOM 726 C C . ALA A 1 118 ? -21.847 -4.730 21.814 1.00 88.94 118 ALA A C 1
ATOM 728 O O . ALA A 1 118 ? -21.496 -3.618 22.202 1.00 88.94 118 ALA A O 1
ATOM 729 N N . THR A 1 119 ? -22.861 -5.381 22.368 1.00 84.31 119 THR A N 1
ATOM 730 C CA . THR A 1 119 ? -23.588 -4.897 23.545 1.00 84.31 119 THR A CA 1
ATOM 731 C C . THR A 1 119 ? -23.063 -5.505 24.845 1.00 84.31 119 THR A C 1
ATOM 733 O O . THR A 1 119 ? -23.374 -4.985 25.910 1.00 84.31 119 THR A O 1
ATOM 736 N N . ALA A 1 120 ? -22.276 -6.586 24.774 1.00 86.69 120 ALA A N 1
ATOM 737 C CA . ALA A 1 120 ? -21.795 -7.338 25.934 1.00 86.69 120 ALA A CA 1
ATOM 738 C C . ALA A 1 120 ? -20.262 -7.343 26.052 1.00 86.69 120 ALA A C 1
ATOM 740 O O . ALA A 1 120 ? -19.743 -6.813 27.034 1.00 86.69 120 ALA A O 1
ATOM 741 N N . SER A 1 121 ? -19.546 -7.915 25.080 1.00 88.62 121 SER A N 1
ATOM 742 C CA . SER A 1 121 ? -18.077 -7.900 25.019 1.00 88.62 121 SER A CA 1
ATOM 743 C C . SER A 1 121 ? -17.566 -8.028 23.581 1.00 88.62 121 SER A C 1
ATOM 745 O O . SER A 1 121 ? -18.270 -8.526 22.699 1.00 88.62 121 SER A O 1
ATOM 747 N N . ILE A 1 122 ? -16.328 -7.576 23.357 1.00 90.81 122 ILE A N 1
ATOM 748 C CA . ILE A 1 122 ? -15.523 -7.897 22.171 1.00 90.81 122 ILE A CA 1
ATOM 749 C C . ILE A 1 122 ? -14.233 -8.549 22.664 1.00 90.81 122 ILE A C 1
ATOM 751 O O . ILE A 1 122 ? -13.405 -7.868 23.266 1.00 90.81 122 ILE A O 1
ATOM 755 N N . ASP A 1 123 ? -14.054 -9.834 22.367 1.00 91.06 123 ASP A N 1
ATOM 756 C CA . ASP A 1 123 ? -12.863 -10.603 22.732 1.00 91.06 123 ASP A CA 1
ATOM 757 C C . ASP A 1 123 ? -12.059 -10.957 21.471 1.00 91.06 123 ASP A C 1
ATOM 759 O O . ASP A 1 123 ? -12.486 -11.762 20.641 1.00 91.06 123 ASP A O 1
ATOM 763 N N . ILE A 1 124 ? -10.886 -10.340 21.307 1.00 90.38 124 ILE A N 1
ATOM 764 C CA . ILE A 1 124 ? -9.985 -10.546 20.164 1.00 90.38 124 ILE A CA 1
ATOM 765 C C . ILE A 1 124 ? -8.780 -11.359 20.635 1.00 90.38 124 ILE A C 1
ATOM 767 O O . ILE A 1 124 ? -7.808 -10.822 21.169 1.00 90.38 124 ILE A O 1
ATOM 771 N N . SER A 1 125 ? -8.841 -12.673 20.421 1.00 90.38 125 SER A N 1
ATOM 772 C CA . SER A 1 125 ? -7.751 -13.612 20.726 1.00 90.38 125 SER A CA 1
ATOM 773 C C . SER A 1 125 ? -6.791 -13.852 19.553 1.00 90.38 125 SER A C 1
ATOM 775 O O . SER A 1 125 ? -5.688 -14.351 19.760 1.00 90.38 125 SER A O 1
ATOM 777 N N . GLY A 1 126 ? -7.198 -13.500 18.329 1.00 90.25 126 GLY A N 1
ATOM 778 C CA . GLY A 1 126 ? -6.406 -13.631 17.101 1.00 90.25 126 GLY A CA 1
ATOM 779 C C . GLY A 1 126 ? -5.963 -12.288 16.512 1.00 90.25 126 GLY A C 1
ATOM 780 O O . GLY A 1 126 ? -5.839 -11.292 17.217 1.00 90.25 126 GLY A O 1
ATOM 781 N N . ASN A 1 127 ? -5.737 -12.256 15.197 1.00 89.31 127 ASN A N 1
ATOM 782 C CA . ASN A 1 127 ? -5.281 -11.053 14.500 1.00 89.31 127 ASN A CA 1
ATOM 783 C C . ASN A 1 127 ? -6.435 -10.337 13.796 1.00 89.31 127 ASN A C 1
ATOM 785 O O . ASN A 1 127 ? -7.134 -10.939 12.979 1.00 89.31 127 ASN A O 1
ATOM 789 N N . LEU A 1 128 ? -6.580 -9.040 14.059 1.00 90.12 128 LEU A N 1
ATOM 790 C CA . LEU A 1 128 ? -7.461 -8.151 13.312 1.00 90.12 128 LEU A CA 1
ATOM 791 C C . LEU A 1 128 ? -6.619 -7.270 12.386 1.00 90.12 128 LEU A C 1
ATOM 793 O O . LEU A 1 128 ? -5.918 -6.368 12.843 1.00 90.12 128 LEU A O 1
ATOM 797 N N . THR A 1 129 ? -6.683 -7.530 11.081 1.00 89.62 129 THR A N 1
ATOM 798 C CA . THR A 1 129 ? -5.788 -6.882 10.115 1.00 89.62 129 THR A CA 1
ATOM 799 C C . THR A 1 129 ? -6.561 -6.026 9.124 1.00 89.62 129 THR A C 1
ATOM 801 O O . THR A 1 129 ? -7.315 -6.534 8.299 1.00 89.62 129 THR A O 1
ATOM 804 N N . ALA A 1 130 ? -6.295 -4.724 9.155 1.00 89.81 130 ALA A N 1
ATOM 805 C CA . ALA A 1 130 ? -6.676 -3.758 8.129 1.00 89.81 130 ALA A CA 1
ATOM 806 C C . ALA A 1 130 ? -5.406 -3.146 7.518 1.00 89.81 130 ALA A C 1
ATOM 808 O O . ALA A 1 130 ? -5.281 -1.936 7.371 1.00 89.81 130 ALA A O 1
ATOM 809 N N . LYS A 1 131 ? -4.402 -3.976 7.230 1.00 88.06 131 LYS A N 1
ATOM 810 C CA . LYS A 1 131 ? -3.096 -3.520 6.754 1.00 88.06 131 LYS A CA 1
ATOM 811 C C . LYS A 1 131 ? -3.102 -3.258 5.246 1.00 88.06 131 LYS A C 1
ATOM 813 O O . LYS A 1 131 ? -3.626 -4.056 4.470 1.00 88.06 131 LYS A O 1
ATOM 818 N N . GLY A 1 132 ? -2.486 -2.155 4.829 1.00 84.94 132 GLY A N 1
ATOM 819 C CA . GLY A 1 132 ? -2.299 -1.804 3.423 1.00 84.94 132 GLY A CA 1
ATOM 820 C C . GLY A 1 132 ? -1.398 -2.805 2.708 1.00 84.94 132 GLY A C 1
ATOM 821 O O . GLY A 1 132 ? -0.538 -3.439 3.325 1.00 84.94 132 GLY A O 1
ATOM 822 N N . ASN A 1 133 ? -1.568 -2.971 1.395 1.00 79.75 133 ASN A N 1
ATOM 823 C CA . ASN A 1 133 ? -0.866 -4.053 0.718 1.00 79.75 133 ASN A CA 1
ATOM 824 C C . ASN A 1 133 ? 0.647 -3.778 0.540 1.00 79.75 133 ASN A C 1
ATOM 826 O O . ASN A 1 133 ? 1.059 -2.789 -0.080 1.00 79.75 133 ASN A O 1
ATOM 830 N N . SER A 1 134 ? 1.479 -4.704 1.035 1.00 62.56 134 SER A N 1
ATOM 831 C CA . SER A 1 134 ? 2.939 -4.763 0.838 1.00 62.56 134 SER A CA 1
ATOM 832 C C . SER A 1 134 ? 3.384 -5.449 -0.453 1.00 62.56 134 SER A C 1
ATOM 834 O O . SER A 1 134 ? 4.556 -5.309 -0.773 1.00 62.56 134 SER A O 1
ATOM 836 N N . GLY A 1 135 ? 2.526 -6.171 -1.178 1.00 51.12 135 GLY A N 1
ATOM 837 C CA . GLY A 1 135 ? 2.904 -6.929 -2.379 1.00 51.12 135 GLY A CA 1
ATOM 838 C C . GLY A 1 135 ? 1.889 -8.027 -2.712 1.00 51.12 135 GLY A C 1
ATOM 839 O O . GLY A 1 135 ? 1.213 -8.530 -1.823 1.00 51.12 135 GLY A O 1
ATOM 840 N N . GLY A 1 136 ? 1.753 -8.370 -3.995 1.00 51.97 136 GLY A N 1
ATOM 841 C CA . GLY A 1 136 ? 0.859 -9.426 -4.483 1.00 51.97 136 GLY A CA 1
ATOM 842 C C . GLY A 1 136 ? -0.333 -8.926 -5.296 1.00 51.97 136 GLY A C 1
ATOM 843 O O . GLY A 1 136 ? -0.854 -9.698 -6.082 1.00 51.97 136 GLY A O 1
ATOM 844 N N . ASN A 1 137 ? -0.698 -7.643 -5.192 1.00 58.91 137 ASN A N 1
ATOM 845 C CA . ASN A 1 137 ? -1.700 -7.002 -6.048 1.00 58.91 137 ASN A CA 1
ATOM 846 C C . ASN A 1 137 ? -1.132 -5.673 -6.572 1.00 58.91 137 ASN A C 1
ATOM 848 O O . ASN A 1 137 ? -0.759 -4.802 -5.774 1.00 58.91 137 ASN A O 1
ATOM 852 N N . GLY A 1 138 ? -1.061 -5.559 -7.895 1.00 62.22 138 GLY A N 1
ATOM 853 C CA . GLY A 1 138 ? -0.342 -4.542 -8.649 1.00 62.22 138 GLY A CA 1
ATOM 854 C C . GLY A 1 138 ? 0.775 -5.186 -9.480 1.00 62.22 138 GLY A C 1
ATOM 855 O O . GLY A 1 138 ? 1.792 -5.624 -8.945 1.00 62.22 138 GLY A O 1
ATOM 856 N N . GLY A 1 139 ? 0.565 -5.256 -10.790 1.00 78.25 139 GLY A N 1
ATOM 857 C CA . GLY A 1 139 ? 1.456 -5.889 -11.750 1.00 78.25 139 GLY A CA 1
ATOM 858 C C . GLY A 1 139 ? 2.798 -5.177 -11.874 1.00 78.25 139 GLY A C 1
ATOM 859 O O . GLY A 1 139 ? 2.926 -3.977 -11.605 1.00 78.25 139 GLY A O 1
ATOM 860 N N . ASN A 1 140 ? 3.798 -5.937 -12.303 1.00 85.62 140 ASN A N 1
ATOM 861 C CA . ASN A 1 140 ? 5.114 -5.404 -12.625 1.00 85.62 140 ASN A CA 1
ATOM 862 C C . ASN A 1 140 ? 5.065 -4.660 -13.960 1.00 85.62 140 ASN A C 1
ATOM 864 O O . ASN A 1 140 ? 4.255 -4.995 -14.826 1.00 85.62 140 ASN A O 1
ATOM 868 N N . GLY A 1 141 ? 5.933 -3.666 -14.117 1.00 82.94 141 GLY A N 1
ATOM 869 C CA . GLY A 1 141 ? 6.195 -3.098 -15.431 1.00 82.94 141 GLY A CA 1
ATOM 870 C C . GLY A 1 141 ? 6.835 -4.138 -16.350 1.00 82.94 141 GLY A C 1
ATOM 871 O O . GLY A 1 141 ? 7.578 -5.011 -15.898 1.00 82.94 141 GLY A O 1
ATOM 872 N N . GLY A 1 142 ? 6.522 -4.060 -17.637 1.00 88.50 142 GLY A N 1
ATOM 873 C CA . GLY A 1 142 ? 7.178 -4.836 -18.679 1.00 88.50 142 GLY A CA 1
ATOM 874 C C . GLY A 1 142 ? 8.610 -4.359 -18.894 1.00 88.50 142 GLY A C 1
ATOM 875 O O . GLY A 1 142 ? 8.921 -3.185 -18.681 1.00 88.50 142 GLY A O 1
ATOM 876 N N . ASN A 1 143 ? 9.477 -5.271 -19.321 1.00 91.00 143 ASN A N 1
ATOM 877 C CA . ASN A 1 143 ? 10.843 -4.920 -19.687 1.00 91.00 143 ASN A CA 1
ATOM 878 C C . ASN A 1 143 ? 10.861 -4.163 -21.017 1.00 91.00 143 ASN A C 1
ATOM 880 O O . ASN A 1 143 ? 10.012 -4.406 -21.874 1.00 91.00 143 ASN A O 1
ATOM 884 N N . GLY A 1 144 ? 11.829 -3.265 -21.165 1.00 85.19 144 GLY A N 1
ATOM 885 C CA . GLY A 1 144 ? 12.145 -2.661 -22.450 1.00 85.19 144 GLY A CA 1
ATOM 886 C C . GLY A 1 144 ? 12.822 -3.662 -23.380 1.00 85.19 144 GLY A C 1
ATOM 887 O O . GLY A 1 144 ? 13.506 -4.589 -22.936 1.00 85.19 144 GLY A O 1
ATOM 888 N N . GLU A 1 145 ? 12.620 -3.476 -24.675 1.00 86.31 145 GLU A N 1
ATOM 889 C CA . GLU A 1 145 ? 13.227 -4.298 -25.715 1.00 86.31 145 GLU A CA 1
ATOM 890 C C . GLU A 1 145 ? 14.636 -3.793 -26.046 1.00 86.31 145 GLU A C 1
ATOM 892 O O . GLU A 1 145 ? 14.947 -2.603 -25.935 1.00 86.31 145 GLU A O 1
ATOM 897 N N . SER A 1 146 ? 15.517 -4.707 -26.446 1.00 81.44 146 SER A N 1
ATOM 898 C CA . SER A 1 146 ? 16.813 -4.342 -27.019 1.00 81.44 146 SER A CA 1
ATOM 899 C C . SER A 1 146 ? 16.626 -3.575 -28.330 1.00 81.44 146 SER A C 1
ATOM 901 O O . SER A 1 146 ? 15.719 -3.888 -29.094 1.00 81.44 146 SER A O 1
ATOM 903 N N . GLY A 1 147 ? 17.503 -2.606 -28.606 1.00 70.94 147 GLY A N 1
ATOM 904 C CA . GLY A 1 147 ? 17.660 -2.075 -29.963 1.00 70.94 147 GLY A CA 1
ATOM 905 C C . GLY A 1 147 ? 18.368 -3.108 -30.847 1.00 70.94 147 GLY A C 1
ATOM 906 O O . GLY A 1 147 ? 19.332 -3.742 -30.394 1.00 70.94 147 GLY A O 1
ATOM 907 N N . ASP A 1 148 ? 17.871 -3.317 -32.067 1.00 64.56 148 ASP A N 1
ATOM 908 C CA . ASP A 1 148 ? 18.453 -4.245 -33.040 1.00 64.56 148 ASP A CA 1
ATOM 909 C C . ASP A 1 148 ? 19.388 -3.531 -34.022 1.00 64.56 148 ASP A C 1
ATOM 911 O O . ASP A 1 148 ? 19.168 -2.395 -34.430 1.00 64.56 148 ASP A O 1
ATOM 915 N N . ASN A 1 149 ? 20.466 -4.221 -34.403 1.00 51.50 149 ASN A N 1
ATOM 916 C CA . ASN A 1 149 ? 21.578 -3.608 -35.122 1.00 51.50 149 ASN A CA 1
ATOM 917 C C . ASN A 1 149 ? 21.471 -3.716 -36.653 1.00 51.50 149 ASN A C 1
ATOM 919 O O . ASN A 1 149 ? 21.127 -4.766 -37.195 1.00 51.50 149 ASN A O 1
ATOM 923 N N . HIS A 1 150 ? 21.984 -2.660 -37.294 1.00 49.75 150 HIS A N 1
ATOM 924 C CA . HIS A 1 150 ? 22.592 -2.555 -38.630 1.00 49.75 150 HIS A CA 1
ATOM 925 C C . HIS A 1 150 ? 21.773 -2.205 -39.879 1.00 49.75 150 HIS A C 1
ATOM 927 O O . HIS A 1 150 ? 22.414 -1.771 -40.834 1.00 49.75 150 HIS A O 1
ATOM 933 N N . ALA A 1 151 ? 20.444 -2.317 -39.917 1.00 50.53 151 ALA A N 1
ATOM 934 C CA . ALA A 1 151 ? 19.698 -1.975 -41.143 1.00 50.53 151 ALA A CA 1
ATOM 935 C C . ALA A 1 151 ? 18.642 -0.876 -40.967 1.00 50.53 151 ALA A C 1
ATOM 937 O O . ALA A 1 151 ? 18.524 -0.030 -41.847 1.00 50.53 151 ALA A O 1
ATOM 938 N N . ASP A 1 152 ? 17.936 -0.851 -39.831 1.00 53.00 152 ASP A N 1
ATOM 939 C CA . ASP A 1 152 ? 16.693 -0.071 -39.726 1.00 53.00 152 ASP A CA 1
ATOM 940 C C . ASP A 1 152 ? 16.740 1.089 -38.713 1.00 53.00 152 ASP A C 1
ATOM 942 O O . ASP A 1 152 ? 15.732 1.766 -38.536 1.00 53.00 152 ASP A O 1
ATOM 946 N N . LEU A 1 153 ? 17.884 1.339 -38.050 1.00 60.56 153 LEU A N 1
ATOM 947 C CA . LEU A 1 153 ? 18.096 2.436 -37.072 1.00 60.56 153 LEU A CA 1
ATOM 948 C C . LEU A 1 153 ? 17.000 2.571 -35.993 1.00 60.56 153 LEU A C 1
ATOM 950 O O . LEU A 1 153 ? 16.875 3.599 -35.331 1.00 60.56 153 LEU A O 1
ATOM 954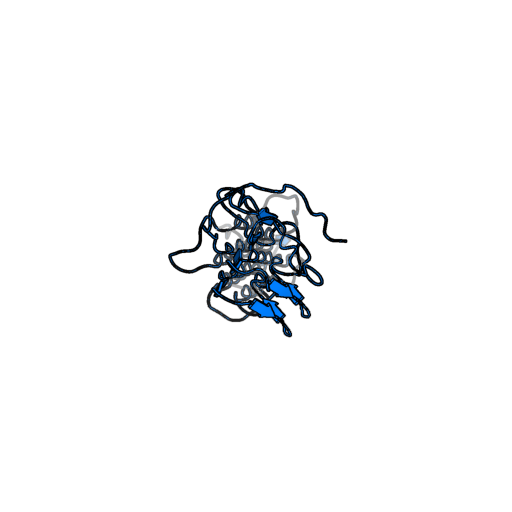 N N . SER A 1 154 ? 16.197 1.527 -35.791 1.00 64.25 154 SER A N 1
ATOM 955 C CA . SER A 1 154 ? 15.031 1.570 -34.923 1.00 64.25 154 SER A CA 1
ATOM 956 C C . SER A 1 154 ? 15.436 1.243 -33.490 1.00 64.25 154 SER A C 1
ATOM 958 O O . SER A 1 154 ? 15.831 0.111 -33.193 1.00 64.25 154 SER A O 1
ATOM 960 N N . GLY A 1 155 ? 15.319 2.223 -32.595 1.00 72.31 155 GLY A N 1
ATOM 961 C CA . GLY A 1 155 ? 15.464 2.010 -31.159 1.00 72.31 155 GLY A CA 1
ATOM 962 C C . GLY A 1 155 ? 14.503 0.946 -30.609 1.00 72.31 155 GLY A C 1
ATOM 963 O O . GLY A 1 155 ? 13.435 0.684 -31.165 1.00 72.31 155 GLY A O 1
ATOM 964 N N . GLY A 1 156 ? 14.880 0.329 -29.488 1.00 80.06 156 GLY A N 1
ATOM 965 C CA . GLY A 1 156 ? 14.043 -0.660 -28.806 1.00 80.06 156 GLY A CA 1
ATOM 966 C C . GLY A 1 156 ? 12.765 -0.045 -28.219 1.00 80.06 156 GLY A C 1
ATOM 967 O O . GLY A 1 156 ? 12.747 1.113 -27.785 1.00 80.06 156 GLY A O 1
ATOM 968 N N . ASN A 1 157 ? 11.684 -0.828 -28.159 1.00 82.56 157 ASN A N 1
ATOM 969 C CA . ASN A 1 157 ? 10.422 -0.377 -27.574 1.00 82.56 157 ASN A CA 1
ATOM 970 C C . ASN A 1 157 ? 10.471 -0.334 -26.046 1.00 82.56 157 ASN A C 1
ATOM 972 O O . ASN A 1 157 ? 11.001 -1.231 -25.388 1.00 82.56 157 ASN A O 1
ATOM 976 N N . GLY A 1 158 ? 9.853 0.698 -25.473 1.00 82.81 158 GLY A N 1
ATOM 977 C CA . GLY A 1 158 ? 9.645 0.787 -24.037 1.00 82.81 158 GLY A CA 1
ATOM 978 C C . GLY A 1 158 ? 8.675 -0.284 -23.532 1.00 82.81 158 GLY A C 1
ATOM 979 O O . GLY A 1 158 ? 7.701 -0.644 -24.192 1.00 82.81 158 GLY A O 1
ATOM 980 N N . GLY A 1 159 ? 8.920 -0.773 -22.324 1.00 85.06 159 GLY A N 1
ATOM 981 C CA . GLY A 1 159 ? 8.069 -1.721 -21.637 1.00 85.06 159 GLY A CA 1
ATOM 982 C C . GLY A 1 159 ? 6.756 -1.095 -21.168 1.00 85.06 159 GLY A C 1
ATOM 983 O O . GLY A 1 159 ? 6.681 0.077 -20.779 1.00 85.06 159 GLY A O 1
ATOM 984 N N . ASN A 1 160 ? 5.704 -1.911 -21.163 1.00 86.31 160 ASN A N 1
ATOM 985 C CA . ASN A 1 160 ? 4.374 -1.505 -20.715 1.00 86.31 160 ASN A CA 1
ATOM 986 C C . ASN A 1 160 ? 4.323 -1.243 -19.204 1.00 86.31 160 ASN A C 1
ATOM 988 O O . ASN A 1 160 ? 4.990 -1.910 -18.417 1.00 86.31 160 ASN A O 1
ATOM 992 N N . GLY A 1 161 ? 3.460 -0.326 -18.775 1.00 84.25 161 GLY A N 1
ATOM 993 C CA . GLY A 1 161 ? 3.175 -0.120 -17.358 1.00 84.25 161 GLY A CA 1
ATOM 994 C C . GLY A 1 161 ? 2.496 -1.329 -16.706 1.00 84.25 161 GLY A C 1
ATOM 995 O O . GLY A 1 161 ? 1.714 -2.050 -17.329 1.00 84.25 161 GLY A O 1
ATOM 996 N N . GLY A 1 162 ? 2.753 -1.531 -15.417 1.00 84.38 162 GLY A N 1
ATOM 997 C CA . GLY A 1 162 ? 2.125 -2.581 -14.630 1.00 84.38 162 GLY A CA 1
ATOM 998 C C . GLY A 1 162 ? 0.617 -2.376 -14.476 1.00 84.38 162 GLY A C 1
ATOM 999 O O . GLY A 1 162 ? 0.136 -1.271 -14.200 1.00 84.38 162 GLY A O 1
ATOM 1000 N N . ASN A 1 163 ? -0.147 -3.463 -14.604 1.00 83.38 163 ASN A N 1
ATOM 1001 C CA . ASN A 1 163 ? -1.594 -3.457 -14.397 1.00 83.38 163 ASN A CA 1
ATOM 1002 C C . ASN A 1 163 ? -1.939 -3.549 -12.902 1.00 83.38 163 ASN A C 1
ATOM 1004 O O . ASN A 1 163 ? -1.629 -4.550 -12.265 1.00 83.38 163 ASN A O 1
ATOM 1008 N N . ALA A 1 164 ? -2.658 -2.566 -12.355 1.00 75.75 164 ALA A N 1
ATOM 1009 C CA . ALA A 1 164 ? -3.107 -2.554 -10.960 1.00 75.75 164 ALA A CA 1
ATOM 1010 C C . ALA A 1 164 ? -3.863 -3.823 -10.520 1.00 75.75 164 ALA A C 1
ATOM 1012 O O . ALA A 1 164 ? -3.718 -4.232 -9.373 1.00 75.75 164 ALA A O 1
ATOM 1013 N N . ALA A 1 165 ? -4.625 -4.455 -11.419 1.00 75.62 165 ALA A N 1
ATOM 1014 C CA . ALA A 1 165 ? -5.410 -5.656 -11.122 1.00 75.62 165 ALA A CA 1
ATOM 1015 C C . ALA A 1 165 ? -4.621 -6.970 -11.253 1.00 75.62 165 ALA A C 1
ATOM 1017 O O . ALA A 1 165 ? -5.110 -8.019 -10.838 1.00 75.62 165 ALA A O 1
ATOM 1018 N N . ALA A 1 166 ? -3.420 -6.934 -11.835 1.00 80.62 166 ALA A N 1
ATOM 1019 C CA . ALA A 1 166 ? -2.585 -8.120 -11.962 1.00 80.62 166 ALA A CA 1
ATOM 1020 C C . ALA A 1 166 ? -1.815 -8.380 -10.658 1.00 80.62 166 ALA A C 1
ATOM 1022 O O . ALA A 1 166 ? -1.406 -7.428 -9.984 1.00 80.62 166 ALA A O 1
ATOM 1023 N N . PRO A 1 167 ? -1.580 -9.647 -10.291 1.00 78.94 167 PRO A N 1
ATOM 1024 C CA . PRO A 1 167 ? -0.697 -9.957 -9.185 1.00 78.94 167 PRO A CA 1
ATOM 1025 C C . PRO A 1 167 ? 0.754 -9.615 -9.540 1.00 78.94 167 PRO A C 1
ATOM 1027 O O . PRO A 1 167 ? 1.189 -9.788 -10.679 1.00 78.94 167 PRO A O 1
ATOM 1030 N N . GLY A 1 168 ? 1.515 -9.120 -8.568 1.00 82.88 168 GLY A N 1
ATOM 1031 C CA . GLY A 1 168 ? 2.901 -8.721 -8.794 1.00 82.88 168 GLY A CA 1
ATOM 1032 C C . GLY A 1 168 ? 3.577 -8.111 -7.572 1.00 82.88 168 GLY A C 1
ATOM 1033 O O . GLY A 1 168 ? 2.946 -7.805 -6.553 1.00 82.88 168 GLY A O 1
ATOM 1034 N N . THR A 1 169 ? 4.894 -7.939 -7.671 1.00 85.69 169 THR A N 1
ATOM 1035 C CA . THR A 1 169 ? 5.706 -7.251 -6.655 1.00 85.69 169 THR A CA 1
ATOM 1036 C C . THR A 1 169 ? 5.571 -5.733 -6.758 1.00 85.69 169 THR A C 1
ATOM 1038 O O . THR A 1 169 ? 5.867 -5.034 -5.782 1.00 85.69 169 THR A O 1
ATOM 1041 N N . ARG A 1 170 ? 5.034 -5.244 -7.892 1.00 86.06 170 ARG A N 1
ATOM 1042 C CA . ARG A 1 170 ? 4.935 -3.834 -8.308 1.00 86.06 170 ARG A CA 1
ATOM 1043 C C . ARG A 1 170 ? 6.281 -3.236 -8.689 1.00 86.06 170 ARG A C 1
ATOM 1045 O O . ARG A 1 170 ? 6.480 -2.023 -8.603 1.00 86.06 170 ARG A O 1
ATOM 1052 N N . SER A 1 171 ? 7.213 -4.098 -9.067 1.00 89.88 171 SER A N 1
ATOM 1053 C CA . SER A 1 171 ? 8.514 -3.666 -9.545 1.00 89.88 171 SER A CA 1
ATOM 1054 C C . SER A 1 171 ? 8.354 -2.983 -10.899 1.00 89.88 171 SER A C 1
ATOM 1056 O O . SER A 1 171 ? 7.539 -3.418 -11.717 1.00 89.88 171 SER A O 1
ATOM 1058 N N . GLY A 1 172 ? 9.115 -1.918 -11.135 1.00 87.88 172 GLY A N 1
ATOM 1059 C CA . GLY A 1 172 ? 9.318 -1.445 -12.499 1.00 87.88 172 GLY A CA 1
ATOM 1060 C C . GLY A 1 172 ? 10.006 -2.523 -13.338 1.00 87.88 172 GLY A C 1
ATOM 1061 O O . GLY A 1 172 ? 10.713 -3.381 -12.803 1.00 87.88 172 GLY A O 1
ATOM 1062 N N . GLY A 1 173 ? 9.760 -2.502 -14.642 1.00 91.56 173 GLY A N 1
ATOM 1063 C CA . GLY A 1 173 ? 10.448 -3.362 -15.590 1.00 91.56 173 GLY A CA 1
ATOM 1064 C C . GLY A 1 173 ? 11.903 -2.945 -15.757 1.00 91.56 173 GLY A C 1
ATOM 1065 O O . GLY A 1 173 ? 12.266 -1.784 -15.535 1.00 91.56 173 GLY A O 1
ATOM 1066 N N . SER A 1 174 ? 12.739 -3.894 -16.158 1.00 92.56 174 SER A N 1
ATOM 1067 C CA . SER A 1 174 ? 14.120 -3.607 -16.529 1.00 92.56 174 SER A CA 1
ATOM 1068 C C . SER A 1 174 ? 14.173 -2.880 -17.869 1.00 92.56 174 SER A C 1
ATOM 1070 O O . SER A 1 174 ? 13.369 -3.160 -18.758 1.00 92.56 174 SER A O 1
ATOM 1072 N N . GLY A 1 175 ? 15.116 -1.956 -18.031 1.00 87.31 175 GLY A N 1
ATOM 1073 C CA . GLY A 1 175 ? 15.424 -1.412 -19.349 1.00 87.31 175 GLY A CA 1
ATOM 1074 C C . GLY A 1 175 ? 16.046 -2.466 -20.267 1.00 87.31 175 GLY A C 1
ATOM 1075 O O . GLY A 1 175 ? 16.676 -3.421 -19.804 1.00 87.31 175 GLY A O 1
ATOM 1076 N N . GLY A 1 176 ? 15.839 -2.303 -21.569 1.00 86.25 176 GLY A N 1
ATOM 1077 C CA . GLY A 1 176 ? 16.446 -3.132 -22.596 1.00 86.25 176 GLY A CA 1
ATOM 1078 C C . GLY A 1 176 ? 17.958 -2.931 -22.651 1.00 86.25 176 GLY A C 1
ATOM 1079 O O . GLY A 1 176 ? 18.484 -1.873 -22.296 1.00 86.25 176 GLY A O 1
ATOM 1080 N N . THR A 1 177 ? 18.672 -3.960 -23.102 1.00 83.81 177 THR A N 1
ATOM 1081 C CA . THR A 1 177 ? 20.126 -3.893 -23.298 1.00 83.81 177 THR A CA 1
ATOM 1082 C C . THR A 1 177 ? 20.435 -3.542 -24.746 1.00 83.81 177 THR A C 1
ATOM 1084 O O . THR A 1 177 ? 19.904 -4.190 -25.649 1.00 83.81 177 THR A O 1
ATOM 1087 N N . ALA A 1 178 ? 21.297 -2.559 -24.985 1.00 73.62 178 ALA A N 1
ATOM 1088 C CA . ALA A 1 178 ? 21.809 -2.302 -26.324 1.00 73.62 178 ALA A CA 1
ATOM 1089 C C . ALA A 1 178 ? 22.831 -3.390 -26.690 1.00 73.62 178 ALA A C 1
ATOM 1091 O O . ALA A 1 178 ? 23.720 -3.715 -25.904 1.00 73.62 178 ALA A O 1
ATOM 1092 N N . ARG A 1 179 ? 22.697 -4.003 -27.873 1.00 68.44 179 ARG A N 1
ATOM 1093 C CA . ARG A 1 179 ? 23.563 -5.130 -28.272 1.00 68.44 179 ARG A CA 1
ATOM 1094 C C . ARG A 1 179 ? 25.012 -4.718 -28.561 1.00 68.44 179 ARG A C 1
ATOM 1096 O O . ARG A 1 179 ? 25.901 -5.554 -28.436 1.00 68.44 179 ARG A O 1
ATOM 1103 N N . TRP A 1 180 ? 25.242 -3.462 -28.943 1.00 64.19 180 TRP A N 1
ATOM 1104 C CA . TRP A 1 180 ? 26.532 -2.998 -29.476 1.00 64.19 180 TRP A CA 1
ATOM 1105 C C . TRP A 1 180 ? 26.967 -1.627 -28.957 1.00 64.19 180 TRP A C 1
ATOM 1107 O O . TRP A 1 180 ? 27.967 -1.081 -29.415 1.00 64.19 180 TRP A O 1
ATOM 1117 N N . SER A 1 181 ? 26.245 -1.087 -27.978 1.00 63.38 181 SER A N 1
ATOM 1118 C CA . SER A 1 181 ? 26.578 0.167 -27.313 1.00 63.38 181 SER A CA 1
ATOM 1119 C C . SER A 1 181 ? 26.366 0.051 -25.804 1.00 63.38 181 SER A C 1
ATOM 1121 O O . SER A 1 181 ? 25.793 -0.917 -25.305 1.00 63.38 181 SER A O 1
ATOM 1123 N N . THR A 1 182 ? 26.842 1.043 -25.052 1.00 61.69 182 THR A N 1
ATOM 1124 C CA . THR A 1 182 ? 26.567 1.162 -23.612 1.00 61.69 182 THR A CA 1
ATOM 1125 C C . THR A 1 182 ? 25.207 1.810 -23.319 1.00 61.69 182 THR A C 1
ATOM 1127 O O . THR A 1 182 ? 24.885 2.033 -22.152 1.00 61.69 182 THR A O 1
ATOM 1130 N N . GLN A 1 183 ? 24.407 2.131 -24.345 1.00 70.94 183 GLN A N 1
ATOM 1131 C CA . GLN A 1 183 ? 23.183 2.935 -24.227 1.00 70.94 183 GLN A CA 1
ATOM 1132 C C . GLN A 1 183 ? 21.957 2.068 -23.903 1.00 70.94 183 GLN A C 1
ATOM 1134 O O . GLN A 1 183 ? 21.006 1.939 -24.677 1.00 70.94 183 GLN A O 1
ATOM 1139 N N . ASN A 1 184 ? 21.990 1.440 -22.729 1.00 81.75 184 ASN A N 1
ATOM 1140 C CA . ASN A 1 184 ? 20.855 0.679 -22.218 1.00 81.75 184 ASN A CA 1
ATOM 1141 C C . ASN A 1 184 ? 19.687 1.605 -21.872 1.00 81.75 184 ASN A C 1
ATOM 1143 O O . ASN A 1 184 ? 19.884 2.718 -21.380 1.00 81.75 184 ASN A O 1
ATOM 1147 N N . GLY A 1 185 ? 18.469 1.100 -22.051 1.00 82.44 185 GLY A N 1
ATOM 1148 C CA . GLY A 1 185 ? 17.293 1.741 -21.488 1.00 82.44 185 GLY A CA 1
ATOM 1149 C C . GLY A 1 185 ? 17.366 1.711 -19.964 1.00 82.44 185 GLY A C 1
ATOM 1150 O O . GLY A 1 185 ? 17.962 0.813 -19.359 1.00 82.44 185 GLY A O 1
ATOM 1151 N N . ALA A 1 186 ? 16.739 2.684 -19.320 1.00 87.56 186 ALA A N 1
ATOM 1152 C CA . ALA A 1 186 ? 16.666 2.720 -17.871 1.00 87.56 186 ALA A CA 1
ATOM 1153 C C . ALA A 1 186 ? 15.476 1.911 -17.341 1.00 87.56 186 ALA A C 1
ATOM 1155 O O . ALA A 1 186 ? 14.472 1.693 -18.023 1.00 87.56 186 ALA A O 1
ATOM 1156 N N . ASN A 1 187 ? 15.572 1.480 -16.085 1.00 90.88 187 ASN A N 1
ATOM 1157 C CA . ASN A 1 187 ? 14.489 0.762 -15.420 1.00 90.88 187 ASN A CA 1
ATOM 1158 C C . ASN A 1 187 ? 13.289 1.682 -15.158 1.00 90.88 187 ASN A C 1
ATOM 1160 O O . ASN A 1 187 ? 13.441 2.874 -14.869 1.00 90.88 187 ASN A O 1
ATOM 1164 N N . GLY A 1 188 ? 12.093 1.098 -15.174 1.00 86.81 188 GLY A N 1
ATOM 1165 C CA . GLY A 1 188 ? 10.906 1.755 -14.647 1.00 86.81 188 GLY A CA 1
ATOM 1166 C C . GLY A 1 188 ? 10.954 1.881 -13.124 1.00 86.81 188 GLY A C 1
ATOM 1167 O O . GLY A 1 188 ? 11.637 1.129 -12.426 1.00 86.81 188 GLY A O 1
ATOM 1168 N N . GLY A 1 189 ? 10.194 2.829 -12.592 1.00 87.31 189 GLY A N 1
ATOM 1169 C CA . GLY A 1 189 ? 10.026 3.025 -11.161 1.00 87.31 189 GLY A CA 1
ATOM 1170 C C . GLY A 1 189 ? 9.077 2.003 -10.540 1.00 87.31 189 GLY A C 1
ATOM 1171 O O . GLY A 1 189 ? 8.157 1.494 -11.183 1.00 87.31 189 GLY A O 1
ATOM 1172 N N . ASN A 1 190 ? 9.264 1.726 -9.251 1.00 89.56 190 ASN A N 1
ATOM 1173 C CA . ASN A 1 190 ? 8.365 0.857 -8.491 1.00 89.56 190 ASN A CA 1
ATOM 1174 C C . ASN A 1 190 ? 7.051 1.572 -8.163 1.00 89.56 190 ASN A C 1
ATOM 1176 O O . ASN A 1 190 ? 7.039 2.775 -7.908 1.00 89.56 190 ASN A O 1
ATOM 1180 N N . GLY A 1 191 ? 5.952 0.825 -8.100 1.00 85.75 191 GLY A N 1
ATOM 1181 C CA . GLY A 1 191 ? 4.691 1.339 -7.572 1.00 85.75 191 GLY A CA 1
ATOM 1182 C C . GLY A 1 191 ? 4.720 1.514 -6.051 1.00 85.75 191 GLY A C 1
ATOM 1183 O O . GLY A 1 191 ? 5.349 0.740 -5.327 1.00 85.75 191 GLY A O 1
ATOM 1184 N N . GLY A 1 192 ? 4.006 2.522 -5.558 1.00 84.94 192 GLY A N 1
ATOM 1185 C CA . GLY A 1 192 ? 3.890 2.834 -4.138 1.00 84.94 192 GLY A CA 1
ATOM 1186 C C . GLY A 1 192 ? 3.000 1.852 -3.374 1.00 84.94 192 GLY A C 1
ATOM 1187 O O . GLY A 1 192 ? 2.160 1.141 -3.936 1.00 84.94 192 GLY A O 1
ATOM 1188 N N . HIS A 1 193 ? 3.159 1.815 -2.055 1.00 86.25 193 HIS A N 1
ATOM 1189 C CA . HIS A 1 193 ? 2.380 0.947 -1.174 1.00 86.25 193 HIS A CA 1
ATOM 1190 C C . HIS A 1 193 ? 0.985 1.505 -0.894 1.00 86.25 193 HIS A C 1
ATOM 1192 O O . HIS A 1 193 ? 0.798 2.716 -0.838 1.00 86.25 193 HIS A O 1
ATOM 1198 N N . GLY A 1 194 ? -0.000 0.638 -0.660 1.00 86.00 194 GLY A N 1
ATOM 1199 C CA . GLY A 1 194 ? -1.307 1.086 -0.177 1.00 86.00 194 GLY A CA 1
ATOM 1200 C C . GLY A 1 194 ? -1.271 1.470 1.301 1.00 86.00 194 GLY A C 1
ATOM 1201 O O . GLY A 1 194 ? -0.457 0.945 2.063 1.00 86.00 194 GLY A O 1
ATOM 1202 N N . ALA A 1 195 ? -2.157 2.370 1.714 1.00 87.12 195 ALA A N 1
ATOM 1203 C CA . ALA A 1 195 ? -2.340 2.719 3.117 1.00 87.12 195 ALA A CA 1
ATOM 1204 C C . ALA A 1 195 ? -3.085 1.616 3.879 1.00 87.12 195 ALA A C 1
ATOM 1206 O O . ALA A 1 195 ? -3.857 0.850 3.291 1.00 87.12 195 ALA A O 1
ATOM 1207 N N . GLY A 1 196 ? -2.869 1.563 5.193 1.00 88.50 196 GLY A N 1
ATOM 1208 C CA . GLY A 1 196 ? -3.690 0.779 6.115 1.00 88.50 196 GLY A CA 1
ATOM 1209 C C . GLY A 1 196 ? -5.136 1.235 6.087 1.00 88.50 196 GLY A C 1
ATOM 1210 O O . GLY A 1 196 ? -5.445 2.185 5.383 1.00 88.50 196 GLY A O 1
ATOM 1211 N N . GLY A 1 197 ? -6.018 0.595 6.839 1.00 87.00 197 GLY A N 1
ATOM 1212 C CA . GLY A 1 197 ? -7.464 0.810 6.865 1.00 87.00 197 GLY A CA 1
ATOM 1213 C C . GLY A 1 197 ? -7.978 1.126 8.269 1.00 87.00 197 GLY A C 1
ATOM 1214 O O . GLY A 1 197 ? -7.255 0.991 9.257 1.00 87.00 197 GLY A O 1
ATOM 1215 N N . GLY A 1 198 ? -9.231 1.563 8.369 1.00 88.38 198 GLY A N 1
ATOM 1216 C CA . GLY A 1 198 ? -9.858 1.866 9.654 1.00 88.38 198 GLY A CA 1
ATOM 1217 C C . GLY A 1 198 ? -10.281 0.621 10.442 1.00 88.38 198 GLY A C 1
ATOM 1218 O O . GLY A 1 198 ? -10.777 -0.345 9.872 1.00 88.38 198 GLY A O 1
ATOM 1219 N N . ILE A 1 199 ? -10.172 0.658 11.764 1.00 91.38 199 ILE A N 1
ATOM 1220 C CA . ILE A 1 199 ? -10.725 -0.349 12.672 1.00 91.38 199 ILE A CA 1
ATOM 1221 C C . ILE A 1 199 ? -11.514 0.376 13.754 1.00 91.38 199 ILE A C 1
ATOM 1223 O O . ILE A 1 199 ? -10.976 1.249 14.426 1.00 91.38 199 ILE A O 1
ATOM 1227 N N . LEU A 1 200 ? -12.782 0.020 13.931 1.00 92.00 200 LEU A N 1
ATOM 1228 C CA . LEU A 1 200 ? -13.625 0.534 15.004 1.00 92.00 200 LEU A CA 1
ATOM 1229 C C . LEU A 1 200 ? -14.091 -0.611 15.885 1.00 92.00 200 LEU A C 1
ATOM 1231 O O . LEU A 1 200 ? -14.668 -1.582 15.394 1.00 92.00 200 LEU A O 1
ATOM 1235 N N . LEU A 1 201 ? -13.861 -0.457 17.183 1.00 91.75 201 LEU A N 1
ATOM 1236 C CA . LEU A 1 201 ? -14.342 -1.353 18.220 1.00 91.75 201 LEU A CA 1
ATOM 1237 C C . LEU A 1 201 ? -15.296 -0.563 19.109 1.00 91.75 201 LEU A C 1
ATOM 1239 O O . LEU A 1 201 ? -14.891 0.430 19.710 1.00 91.75 201 LEU A O 1
ATOM 1243 N N . TRP A 1 202 ? -16.551 -0.986 19.181 1.00 90.94 202 TRP A N 1
ATOM 1244 C CA . TRP A 1 202 ? -17.570 -0.330 19.990 1.00 90.94 202 TRP A CA 1
ATOM 1245 C C . TRP A 1 202 ? -18.216 -1.337 20.929 1.00 90.94 202 TRP A C 1
ATOM 1247 O O . TRP A 1 202 ? -18.760 -2.352 20.486 1.00 90.94 202 TRP A O 1
ATOM 1257 N N . CYS A 1 203 ? -18.150 -1.058 22.228 1.00 88.62 203 CYS A N 1
ATOM 1258 C CA . CYS A 1 203 ? -18.770 -1.888 23.250 1.00 88.62 203 CYS A CA 1
ATOM 1259 C C . CYS A 1 203 ? -19.375 -1.022 24.354 1.00 88.62 203 CYS A C 1
ATOM 1261 O O . CYS A 1 203 ? -18.667 -0.298 25.051 1.00 88.62 203 CYS A O 1
ATOM 1263 N N . ASN A 1 204 ? -20.689 -1.130 24.545 1.00 82.25 204 ASN A N 1
ATOM 1264 C CA . ASN A 1 204 ? -21.419 -0.395 25.580 1.00 82.25 204 ASN A CA 1
ATOM 1265 C C . ASN A 1 204 ? -21.666 -1.252 26.834 1.00 82.25 204 ASN A C 1
ATOM 1267 O O . ASN A 1 204 ? -22.794 -1.400 27.300 1.00 82.25 204 ASN A O 1
ATOM 1271 N N . SER A 1 205 ? -20.617 -1.889 27.351 1.00 80.88 205 SER A N 1
ATOM 1272 C CA . SER A 1 205 ? -20.706 -2.776 28.513 1.00 80.88 205 SER A CA 1
ATOM 1273 C C . SER A 1 205 ? -19.444 -2.708 29.360 1.00 80.88 205 SER A C 1
ATOM 1275 O O . SER A 1 205 ? -18.346 -2.500 28.849 1.00 80.88 205 SER A O 1
ATOM 1277 N N . LYS A 1 206 ? -19.602 -2.945 30.669 1.00 71.19 206 LYS A N 1
ATOM 1278 C CA . LYS A 1 206 ? -18.498 -2.975 31.641 1.00 71.19 206 LYS A CA 1
ATOM 1279 C C . LYS A 1 206 ? -17.464 -4.071 31.379 1.00 71.19 206 LYS A C 1
ATOM 1281 O O . LYS A 1 206 ? -16.341 -3.971 31.856 1.00 71.19 206 LYS A O 1
ATOM 1286 N N . TYR A 1 207 ? -17.860 -5.126 30.664 1.00 69.12 207 TYR A N 1
ATOM 1287 C CA . TYR A 1 207 ? -16.961 -6.209 30.258 1.00 69.12 207 TYR A CA 1
ATOM 1288 C C . TYR A 1 207 ? -16.055 -5.787 29.088 1.00 69.12 207 TYR A C 1
ATOM 1290 O O . TYR A 1 207 ? -15.045 -6.433 28.834 1.00 69.12 207 TYR A O 1
ATOM 1298 N N . GLY A 1 208 ? -16.368 -4.652 28.452 1.00 78.94 208 GLY A N 1
ATOM 1299 C CA . GLY A 1 208 ? -15.451 -3.887 27.624 1.00 78.94 208 GLY A CA 1
ATOM 1300 C C . GLY A 1 208 ? -14.977 -4.603 26.364 1.00 78.94 208 GLY A C 1
ATOM 1301 O O . GLY A 1 208 ? -15.691 -5.393 25.741 1.00 78.94 208 GLY A O 1
ATOM 1302 N N . ILE A 1 209 ? -13.764 -4.237 25.964 1.00 86.50 209 ILE A N 1
ATOM 1303 C CA . ILE A 1 209 ? -13.064 -4.742 24.788 1.00 86.50 209 ILE A CA 1
ATOM 1304 C C . ILE A 1 209 ? -11.752 -5.333 25.289 1.00 86.50 209 ILE A C 1
ATOM 1306 O O . ILE A 1 209 ? -10.953 -4.630 25.917 1.00 86.50 209 ILE A O 1
ATOM 1310 N N . VAL A 1 210 ? -11.536 -6.613 25.010 1.00 88.31 210 VAL A N 1
ATOM 1311 C CA . VAL A 1 210 ? -10.331 -7.336 25.403 1.00 88.31 210 VAL A CA 1
ATOM 1312 C C . VAL A 1 210 ? -9.568 -7.744 24.151 1.00 88.31 210 VAL A C 1
ATOM 1314 O O . VAL A 1 210 ? -10.001 -8.606 23.388 1.00 88.31 210 VAL A O 1
ATOM 1317 N N . VAL A 1 211 ? -8.405 -7.130 23.942 1.00 86.19 211 VAL A N 1
ATOM 1318 C CA . VAL A 1 211 ? -7.445 -7.548 22.917 1.00 86.19 211 VAL A CA 1
ATOM 1319 C C . VAL A 1 211 ? -6.329 -8.334 23.598 1.00 86.19 211 VAL A C 1
ATOM 1321 O O . VAL A 1 211 ? -5.606 -7.793 24.437 1.00 86.19 211 VAL A O 1
ATOM 1324 N N . ILE A 1 212 ? -6.244 -9.625 23.271 1.00 85.38 212 ILE A N 1
ATOM 1325 C CA . ILE A 1 212 ? -5.156 -10.538 23.665 1.00 85.38 212 ILE A CA 1
ATOM 1326 C C . ILE A 1 212 ? -4.242 -10.806 22.464 1.00 85.38 212 ILE A C 1
ATOM 1328 O O . ILE A 1 212 ? -3.039 -10.994 22.626 1.00 85.38 212 ILE A O 1
ATOM 1332 N N . GLY A 1 213 ? -4.821 -10.837 21.260 1.00 85.50 213 GLY A N 1
ATOM 1333 C CA . GLY A 1 213 ? -4.083 -10.960 20.009 1.00 85.50 213 GLY A CA 1
ATOM 1334 C C . GLY A 1 213 ? -3.509 -9.626 19.519 1.00 85.50 213 GLY A C 1
ATOM 1335 O O . GLY A 1 213 ? -3.101 -8.784 20.315 1.00 85.50 213 GLY A O 1
ATOM 1336 N N . ALA A 1 214 ? -3.461 -9.425 18.200 1.00 87.81 214 ALA A N 1
ATOM 1337 C CA . ALA A 1 214 ? -2.875 -8.224 17.601 1.00 87.81 214 ALA A CA 1
ATOM 1338 C C . ALA A 1 214 ? -3.857 -7.493 16.684 1.00 87.81 214 ALA A C 1
ATOM 1340 O O . ALA A 1 214 ? -4.662 -8.112 15.983 1.00 87.81 214 ALA A O 1
ATOM 1341 N N . ILE A 1 215 ? -3.743 -6.166 16.640 1.00 88.44 215 ILE A N 1
ATOM 1342 C CA . ILE A 1 215 ? -4.459 -5.339 15.668 1.00 88.44 215 ILE A CA 1
ATOM 1343 C C . ILE A 1 215 ? -3.435 -4.626 14.791 1.00 88.44 215 ILE A C 1
ATOM 1345 O O . ILE A 1 215 ? -2.676 -3.779 15.262 1.00 88.44 215 ILE A O 1
ATOM 1349 N N . ASP A 1 216 ? -3.426 -4.969 13.502 1.00 87.94 216 ASP A N 1
ATOM 1350 C CA . ASP A 1 216 ? -2.494 -4.419 12.520 1.00 87.94 216 ASP A CA 1
ATOM 1351 C C . ASP A 1 216 ? -3.245 -3.634 11.449 1.00 87.94 216 ASP A C 1
ATOM 1353 O O . ASP A 1 216 ? -3.875 -4.181 10.542 1.00 87.94 216 ASP A O 1
ATOM 1357 N N . ASN A 1 217 ? -3.150 -2.319 11.551 1.00 86.25 217 ASN A N 1
ATOM 1358 C CA . ASN A 1 217 ? -3.699 -1.384 10.587 1.00 86.25 217 ASN A CA 1
ATOM 1359 C C . ASN A 1 217 ? -2.597 -0.605 9.862 1.00 86.25 217 ASN A C 1
ATOM 1361 O O . ASN A 1 217 ? -2.868 0.467 9.340 1.00 86.25 217 ASN A O 1
ATOM 1365 N N . ARG A 1 218 ? -1.346 -1.075 9.841 1.00 88.38 218 ARG A N 1
ATOM 1366 C CA . ARG A 1 218 ? -0.245 -0.345 9.191 1.00 88.38 218 ARG A CA 1
ATOM 1367 C C . ARG A 1 218 ? -0.454 -0.231 7.678 1.00 88.38 218 ARG A C 1
ATOM 1369 O O . ARG A 1 218 ? -1.258 -0.938 7.076 1.00 88.38 218 ARG A O 1
ATOM 1376 N N . GLY A 1 219 ? 0.288 0.653 7.028 1.00 86.31 219 GLY A N 1
ATOM 1377 C CA . GLY A 1 219 ? 0.405 0.667 5.577 1.00 86.31 219 GLY A CA 1
ATOM 1378 C C . GLY A 1 219 ? 1.136 -0.558 5.037 1.00 86.31 219 GLY A C 1
ATOM 1379 O O . GLY A 1 219 ? 1.678 -1.394 5.774 1.00 86.31 219 GLY A O 1
ATOM 1380 N N . GLY A 1 220 ? 1.194 -0.648 3.711 1.00 85.75 220 GLY A N 1
ATOM 1381 C CA . GLY A 1 220 ? 2.073 -1.601 3.051 1.00 85.75 220 GLY A CA 1
ATOM 1382 C C . GLY A 1 220 ? 3.528 -1.409 3.485 1.00 85.75 220 GLY A C 1
ATOM 1383 O O . GLY A 1 220 ? 3.935 -0.343 3.941 1.00 85.75 220 GLY A O 1
ATOM 1384 N N . ALA A 1 221 ? 4.288 -2.497 3.408 1.00 83.25 221 ALA A N 1
ATOM 1385 C CA . ALA A 1 221 ? 5.656 -2.606 3.922 1.00 83.25 221 ALA A CA 1
ATOM 1386 C C . ALA A 1 221 ? 5.794 -2.301 5.428 1.00 83.25 221 ALA A C 1
ATOM 1388 O O . ALA A 1 221 ? 6.853 -1.889 5.882 1.00 83.25 221 ALA A O 1
ATOM 1389 N N . ASN A 1 222 ? 4.733 -2.542 6.213 1.00 85.06 222 ASN A N 1
ATOM 1390 C CA . ASN A 1 222 ? 4.694 -2.283 7.661 1.00 85.06 222 ASN A CA 1
ATOM 1391 C C . ASN A 1 222 ? 4.858 -0.798 8.029 1.00 85.06 222 ASN A C 1
ATOM 1393 O O . ASN A 1 222 ? 5.230 -0.486 9.159 1.00 85.06 222 ASN A O 1
ATOM 1397 N N . SER A 1 223 ? 4.578 0.117 7.100 1.00 82.44 223 SER A N 1
ATOM 1398 C CA . SER A 1 223 ? 4.733 1.550 7.335 1.00 82.44 223 SER A CA 1
ATOM 1399 C C . SER A 1 223 ? 3.704 2.068 8.341 1.00 82.44 223 SER A C 1
ATOM 1401 O O . SER A 1 223 ? 2.501 1.847 8.208 1.00 82.44 223 SER A O 1
ATOM 1403 N N . THR A 1 224 ? 4.178 2.789 9.351 1.00 78.69 224 THR A N 1
ATOM 1404 C CA . THR A 1 224 ? 3.333 3.435 10.365 1.00 78.69 224 THR A CA 1
ATOM 1405 C C . THR A 1 224 ? 2.864 4.820 9.916 1.00 78.69 224 THR A C 1
ATOM 1407 O O . THR A 1 224 ? 1.835 5.300 10.379 1.00 78.69 224 THR A O 1
ATOM 1410 N N . ILE A 1 225 ? 3.560 5.425 8.947 1.00 77.88 225 ILE A N 1
ATOM 1411 C CA . ILE A 1 225 ? 3.286 6.774 8.432 1.00 77.88 225 ILE A CA 1
ATOM 1412 C C . ILE A 1 225 ? 1.970 6.805 7.635 1.00 77.88 225 ILE A C 1
ATOM 1414 O O . ILE A 1 225 ? 1.146 7.696 7.805 1.00 77.88 225 ILE A O 1
ATOM 1418 N N . ASN A 1 226 ? 1.726 5.788 6.805 1.00 76.19 226 ASN A N 1
ATOM 1419 C CA . ASN A 1 226 ? 0.465 5.595 6.081 1.00 76.19 226 ASN A CA 1
ATOM 1420 C C . ASN A 1 226 ? -0.362 4.428 6.647 1.00 76.19 226 ASN A C 1
ATOM 1422 O O . ASN A 1 226 ? -1.061 3.728 5.908 1.00 76.19 226 ASN A O 1
ATOM 1426 N N . GLY A 1 227 ? -0.259 4.203 7.959 1.00 83.75 227 GLY A N 1
ATOM 1427 C CA . GLY A 1 227 ? -1.176 3.332 8.685 1.00 83.75 227 GLY A CA 1
ATOM 1428 C C . GLY A 1 227 ? -2.596 3.886 8.693 1.00 83.75 227 GLY A C 1
ATOM 1429 O O . GLY A 1 227 ? -2.842 5.018 8.293 1.00 83.75 227 GLY A O 1
ATOM 1430 N N . GLY A 1 228 ? -3.535 3.065 9.127 1.00 84.31 228 GLY A N 1
ATOM 1431 C CA . GLY A 1 228 ? -4.910 3.452 9.347 1.00 84.31 228 GLY A CA 1
ATOM 1432 C C . GLY A 1 228 ? -5.197 3.871 10.768 1.00 84.31 228 GLY A C 1
ATOM 1433 O O . GLY A 1 228 ? -4.292 4.124 11.566 1.00 84.31 228 GLY A O 1
ATOM 1434 N N . THR A 1 229 ? -6.482 3.964 11.083 1.00 85.25 229 THR A N 1
ATOM 1435 C CA . THR A 1 229 ? -6.961 4.454 12.380 1.00 85.25 229 THR A CA 1
ATOM 1436 C C . THR A 1 229 ? -7.607 3.3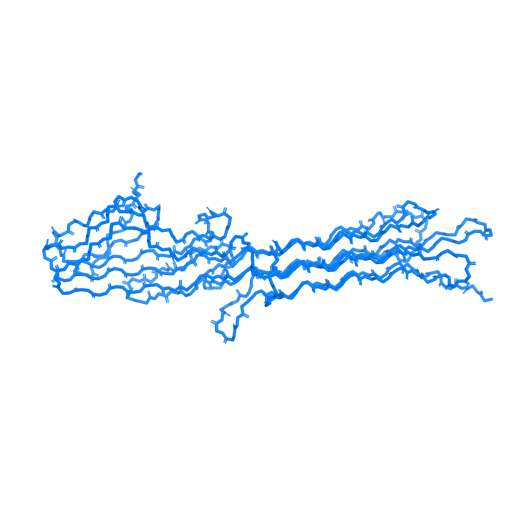27 13.149 1.00 85.25 229 THR A C 1
ATOM 1438 O O . THR A 1 229 ? -8.470 2.651 12.602 1.00 85.25 229 THR A O 1
ATOM 1441 N N . ILE A 1 230 ? -7.242 3.152 14.416 1.00 87.81 230 ILE A N 1
ATOM 1442 C CA . ILE A 1 230 ? -8.041 2.360 15.354 1.00 87.81 230 ILE A CA 1
ATOM 1443 C C . ILE A 1 230 ? -8.858 3.336 16.197 1.00 87.81 230 ILE A C 1
ATOM 1445 O O . ILE A 1 230 ? -8.289 4.271 16.759 1.00 87.81 230 ILE A O 1
ATOM 1449 N N . LYS A 1 231 ? -10.172 3.141 16.278 1.00 87.81 231 LYS A N 1
ATOM 1450 C CA . LYS A 1 231 ? -11.081 3.898 17.139 1.00 87.81 231 LYS A CA 1
ATOM 1451 C C . LYS A 1 231 ? -11.769 2.949 18.099 1.00 87.81 231 LYS A C 1
ATOM 1453 O O . LYS A 1 231 ? -12.385 1.975 17.676 1.00 87.81 231 LYS A O 1
ATOM 1458 N N . ILE A 1 232 ? -11.672 3.243 19.384 1.00 88.00 232 ILE A N 1
ATOM 1459 C CA . ILE A 1 232 ? -12.272 2.417 20.425 1.00 88.00 232 ILE A CA 1
ATOM 1460 C C . ILE A 1 232 ? -13.298 3.254 21.162 1.00 88.00 232 ILE A C 1
ATOM 1462 O O . ILE A 1 232 ? -12.936 4.278 21.726 1.00 88.00 232 ILE A O 1
ATOM 1466 N N . PHE A 1 233 ? -14.550 2.820 21.159 1.00 87.06 233 PHE A N 1
ATOM 1467 C CA . PHE A 1 233 ? -15.652 3.456 21.866 1.00 87.06 233 PHE A CA 1
ATOM 1468 C C . PHE A 1 233 ? -16.110 2.538 22.994 1.00 87.06 233 PHE A C 1
ATOM 1470 O O . PHE A 1 233 ? -16.487 1.387 22.762 1.00 87.06 233 PHE A O 1
ATOM 1477 N N . THR A 1 234 ? -16.047 3.044 24.221 1.00 86.75 234 THR A N 1
ATOM 1478 C CA . THR A 1 234 ? -16.395 2.286 25.425 1.00 86.75 234 THR A CA 1
ATOM 1479 C C . THR A 1 234 ? -17.085 3.170 26.459 1.00 86.75 234 THR A C 1
ATOM 1481 O O . THR A 1 234 ? -17.024 4.403 26.389 1.00 86.75 234 THR A O 1
ATOM 1484 N N . LEU A 1 235 ? -17.728 2.536 27.440 1.00 80.56 235 LEU A N 1
ATOM 1485 C CA . LEU A 1 235 ? -18.285 3.228 28.597 1.00 80.56 235 LEU A CA 1
ATOM 1486 C C . LEU A 1 235 ? -17.192 3.943 29.411 1.00 80.56 235 LEU A C 1
ATOM 1488 O O . LEU A 1 235 ? -16.057 3.468 29.510 1.00 80.56 235 LEU A O 1
ATOM 1492 N N . LYS A 1 236 ? -17.539 5.075 30.034 1.00 68.62 236 LYS A N 1
ATOM 1493 C CA . LYS A 1 236 ? -16.687 5.752 31.027 1.00 68.62 236 LYS A CA 1
ATOM 1494 C C . LYS A 1 236 ? -16.321 4.762 32.134 1.00 68.62 236 LYS A C 1
ATOM 1496 O O . LYS A 1 236 ? -17.139 3.935 32.525 1.00 68.62 236 LYS A O 1
ATOM 1501 N N . ASP A 1 237 ? -15.067 4.824 32.573 1.00 69.19 237 ASP A N 1
ATOM 1502 C CA . ASP A 1 237 ? -14.463 3.928 33.570 1.00 69.19 237 ASP A CA 1
ATOM 1503 C C . ASP A 1 237 ? -14.233 2.476 33.101 1.00 69.19 237 ASP A C 1
ATOM 1505 O O . ASP A 1 237 ? -13.731 1.651 33.862 1.00 69.19 237 ASP A O 1
ATOM 1509 N N . CYS A 1 238 ? -14.497 2.163 31.827 1.00 70.81 238 CYS A N 1
ATOM 1510 C CA . CYS A 1 238 ? -14.092 0.900 31.211 1.00 70.81 238 CYS A CA 1
ATOM 1511 C C . CYS A 1 238 ? -12.772 1.098 30.460 1.00 70.81 238 CYS A C 1
ATOM 1513 O O . CYS A 1 238 ? -12.716 1.799 29.446 1.00 70.81 238 CYS A O 1
ATOM 1515 N N . GLN A 1 239 ? -11.699 0.491 30.967 1.00 72.25 239 GLN A N 1
ATOM 1516 C CA . GLN A 1 239 ? -10.389 0.499 30.316 1.00 72.25 239 GLN A CA 1
ATOM 1517 C C . GLN A 1 239 ? -10.268 -0.740 29.422 1.00 72.25 239 GLN A C 1
ATOM 1519 O O . GLN A 1 239 ? -10.226 -1.854 29.948 1.00 72.25 239 GLN A O 1
ATOM 1524 N N . PRO A 1 240 ? -10.253 -0.589 28.086 1.00 76.38 240 PRO A N 1
ATOM 1525 C CA . PRO A 1 240 ? -10.056 -1.727 27.202 1.00 76.38 240 PRO A CA 1
ATOM 1526 C C . PRO A 1 240 ? -8.634 -2.275 27.364 1.00 76.38 240 PRO A C 1
ATOM 1528 O O . PRO A 1 240 ? -7.690 -1.513 27.583 1.00 76.38 240 PRO A O 1
ATOM 1531 N N . SER A 1 241 ? -8.461 -3.590 27.209 1.00 76.38 241 SER A N 1
ATOM 1532 C CA . SER A 1 241 ? -7.114 -4.140 27.022 1.00 76.38 241 SER A CA 1
ATOM 1533 C C . SER A 1 241 ? -6.652 -3.757 25.628 1.00 76.38 241 SER A C 1
ATOM 1535 O O . SER A 1 241 ? -7.224 -4.211 24.638 1.00 76.38 241 SER A O 1
ATOM 1537 N N . VAL A 1 242 ? -5.634 -2.902 25.566 1.00 67.88 242 VAL A N 1
ATOM 1538 C CA . VAL A 1 242 ? -5.087 -2.358 24.319 1.00 67.88 242 VAL A CA 1
ATOM 1539 C C . VAL A 1 242 ? -3.736 -2.964 23.927 1.00 67.88 242 VAL A C 1
ATOM 1541 O O . VAL A 1 242 ? -3.080 -2.480 23.005 1.00 67.88 242 VAL A O 1
ATOM 1544 N N . ALA A 1 243 ? -3.321 -4.027 24.620 1.00 67.81 243 ALA A N 1
ATOM 1545 C CA . ALA A 1 243 ? -2.107 -4.766 24.306 1.00 67.81 243 ALA A CA 1
ATOM 1546 C C . ALA A 1 243 ? -2.153 -5.287 22.856 1.00 67.81 243 ALA A C 1
ATOM 1548 O O . ALA A 1 243 ? -3.184 -5.777 22.400 1.00 67.81 243 ALA A O 1
ATOM 1549 N N . GLY A 1 244 ? -1.048 -5.148 22.117 1.00 66.44 244 GLY A N 1
ATOM 1550 C CA . GLY A 1 244 ? -0.962 -5.600 20.721 1.00 66.44 244 GLY A CA 1
ATOM 1551 C C . GLY A 1 244 ? -1.507 -4.618 19.676 1.00 66.44 244 GLY A C 1
ATOM 1552 O O . GLY A 1 244 ? -1.620 -4.980 18.502 1.00 66.44 244 GLY A O 1
ATOM 1553 N N . MET A 1 245 ? -1.822 -3.378 20.066 1.00 72.88 245 MET A N 1
ATOM 1554 C CA . MET A 1 245 ? -2.143 -2.288 19.141 1.00 72.88 245 MET A CA 1
ATOM 1555 C C . MET A 1 245 ? -0.965 -1.335 18.976 1.00 72.88 245 MET A C 1
ATOM 1557 O O . MET A 1 245 ? -0.484 -0.775 19.953 1.00 72.88 245 MET A O 1
ATOM 1561 N N . SER A 1 246 ? -0.531 -1.097 17.737 1.00 62.78 246 SER A N 1
ATOM 1562 C CA . SER A 1 246 ? 0.586 -0.177 17.482 1.00 62.78 246 SER A CA 1
ATOM 1563 C C . SER A 1 246 ? 0.175 1.303 17.458 1.00 62.78 246 SER A C 1
ATOM 1565 O O . SER A 1 246 ? 0.957 2.143 17.888 1.00 62.78 246 SER A O 1
ATOM 1567 N N . TYR A 1 247 ? -1.022 1.649 16.952 1.00 65.56 247 TYR A N 1
ATOM 1568 C CA . TYR A 1 247 ? -1.481 3.046 16.811 1.00 65.56 247 TYR A CA 1
ATOM 1569 C C . TYR A 1 247 ? -3.015 3.152 16.839 1.00 65.56 247 TYR A C 1
ATOM 1571 O O . TYR A 1 247 ? -3.690 2.445 16.096 1.00 65.56 247 TYR A O 1
ATOM 1579 N N . GLY A 1 248 ? -3.588 4.069 17.632 1.00 61.78 248 GLY A N 1
ATOM 1580 C CA . GLY A 1 248 ? -5.045 4.218 17.751 1.00 61.78 248 GLY A CA 1
ATOM 1581 C C . GLY A 1 248 ? -5.512 5.396 18.610 1.00 61.78 248 GLY A C 1
ATOM 1582 O O . GLY A 1 248 ? -4.708 6.133 19.177 1.00 61.78 248 GLY A O 1
ATOM 1583 N N . ARG A 1 249 ? -6.833 5.582 18.700 1.00 65.25 249 ARG A N 1
ATOM 1584 C CA . ARG A 1 249 ? -7.515 6.551 19.569 1.00 65.25 249 ARG A CA 1
ATOM 1585 C C . ARG A 1 249 ? -8.597 5.865 20.395 1.00 65.25 249 ARG A C 1
ATOM 1587 O O . ARG A 1 249 ? -9.341 5.027 19.885 1.00 65.25 249 ARG A O 1
ATOM 1594 N N . LEU A 1 250 ? -8.705 6.284 21.651 1.00 67.50 250 LEU A N 1
ATOM 1595 C CA . LEU A 1 250 ? -9.718 5.828 22.595 1.00 67.50 250 LEU A CA 1
ATOM 1596 C C . LEU A 1 250 ? -10.727 6.951 22.879 1.00 67.50 250 LEU A C 1
ATOM 1598 O O . LEU A 1 250 ? -10.355 8.095 23.143 1.00 67.50 250 LEU A O 1
ATOM 1602 N N . TYR A 1 251 ? -12.003 6.589 22.854 1.00 67.75 251 TYR A N 1
ATOM 1603 C CA . TYR A 1 251 ? -13.158 7.432 23.124 1.00 67.75 251 TYR A CA 1
ATOM 1604 C C . TYR A 1 251 ? -13.959 6.799 24.268 1.00 67.75 251 TYR A C 1
ATOM 1606 O O . TYR A 1 251 ? -14.399 5.651 24.173 1.00 67.75 251 TYR A O 1
ATOM 1614 N N . GLN A 1 252 ? -14.140 7.543 25.360 1.00 70.00 252 GLN A N 1
ATOM 1615 C CA . GLN A 1 252 ? -14.918 7.104 26.522 1.00 70.00 252 GLN A CA 1
ATOM 1616 C C . GLN A 1 252 ? -16.134 8.013 26.683 1.00 70.00 252 GLN A C 1
ATOM 1618 O O . GLN A 1 252 ? -15.966 9.222 26.831 1.00 70.00 252 GLN A O 1
ATOM 1623 N N . ASN A 1 253 ? -17.346 7.442 26.650 1.00 60.53 253 ASN A N 1
ATOM 1624 C CA . ASN A 1 253 ? -18.617 8.185 26.722 1.00 60.53 253 ASN A CA 1
ATOM 1625 C C . ASN A 1 253 ? -18.619 9.480 25.879 1.00 60.53 253 ASN A C 1
ATOM 1627 O O . ASN A 1 253 ? -18.877 10.561 26.403 1.00 60.53 253 ASN A O 1
ATOM 1631 N N . GLU A 1 254 ? -18.272 9.368 24.591 1.00 57.84 254 GLU A N 1
ATOM 1632 C CA . GLU A 1 254 ? -18.244 10.467 23.600 1.00 57.84 254 GLU A CA 1
ATOM 1633 C C . GLU A 1 254 ? -17.223 11.596 23.866 1.00 57.84 254 GLU A C 1
ATOM 1635 O O . GLU A 1 254 ? -17.074 12.507 23.050 1.00 57.84 254 GLU A O 1
ATOM 1640 N N . ALA A 1 255 ? -16.432 11.508 24.940 1.00 53.28 255 ALA A N 1
ATOM 1641 C CA . ALA A 1 255 ? -15.270 12.359 25.168 1.00 53.28 255 ALA A CA 1
ATOM 1642 C C . ALA A 1 255 ? -13.997 11.701 24.603 1.00 53.28 255 ALA A C 1
ATOM 1644 O O . ALA A 1 255 ? -13.675 10.544 24.891 1.00 53.28 255 ALA A O 1
ATOM 1645 N N . LEU A 1 256 ? -13.243 12.454 23.795 1.00 55.16 256 LEU A N 1
ATOM 1646 C CA . LEU A 1 256 ? -11.950 12.016 23.268 1.00 55.16 256 LEU A CA 1
ATOM 1647 C C . LEU A 1 256 ? -10.889 12.066 24.374 1.00 55.16 256 LEU A C 1
ATOM 1649 O O . LEU A 1 256 ? -10.538 13.146 24.852 1.00 55.16 256 LEU A O 1
ATOM 1653 N N . ILE A 1 257 ? -10.294 10.918 24.694 1.00 59.22 257 ILE A N 1
ATOM 1654 C CA . ILE A 1 257 ? -9.082 10.854 25.512 1.00 59.22 257 ILE A CA 1
ATOM 1655 C C . ILE A 1 257 ? -7.900 10.836 24.542 1.00 59.22 257 ILE A C 1
ATOM 1657 O O . ILE A 1 257 ? -7.527 9.801 23.988 1.00 59.22 257 ILE A O 1
ATOM 1661 N N . LYS A 1 258 ? -7.357 12.023 24.236 1.00 46.09 258 LYS A N 1
ATOM 1662 C CA . LYS A 1 258 ? -6.235 12.158 23.295 1.00 46.09 258 LYS A CA 1
ATOM 1663 C C . LYS A 1 258 ? -4.980 11.490 23.855 1.00 46.09 258 LYS A C 1
ATOM 1665 O O . LYS A 1 258 ? -4.520 11.853 24.929 1.00 46.09 258 LYS A O 1
ATOM 1670 N N . GLY A 1 259 ? -4.371 10.636 23.032 1.00 46.25 259 GLY A N 1
ATOM 1671 C CA . GLY A 1 259 ? -2.956 10.293 23.144 1.00 46.25 259 GLY A CA 1
ATOM 1672 C C . GLY A 1 259 ? -2.632 9.207 24.159 1.00 46.25 259 GLY A C 1
ATOM 1673 O O . GLY A 1 259 ? -1.843 9.443 25.066 1.00 46.25 259 GLY A O 1
ATOM 1674 N N . ILE A 1 260 ? -3.147 7.993 23.951 1.00 43.50 260 ILE A N 1
ATOM 1675 C CA . ILE A 1 260 ? -2.443 6.825 24.481 1.00 43.50 260 ILE A CA 1
ATOM 1676 C C . ILE A 1 260 ? -1.340 6.492 23.471 1.00 43.50 260 ILE A C 1
ATOM 1678 O O . ILE A 1 260 ? -1.592 5.882 22.434 1.00 43.50 260 ILE A O 1
ATOM 1682 N N . LEU A 1 261 ? -0.118 6.951 23.752 1.00 38.53 261 LEU A N 1
ATOM 1683 C CA . LEU A 1 261 ? 1.075 6.236 23.302 1.00 38.53 261 LEU A CA 1
ATOM 1684 C C . LEU A 1 261 ? 1.023 4.899 24.040 1.00 38.53 261 LEU A C 1
ATOM 1686 O O . LEU A 1 261 ? 1.285 4.854 25.239 1.00 38.53 261 LEU A O 1
ATOM 1690 N N . ILE A 1 262 ? 0.550 3.860 23.355 1.00 43.50 262 ILE A N 1
ATOM 1691 C CA . ILE A 1 262 ? 0.556 2.496 23.877 1.00 43.50 262 ILE A CA 1
ATOM 1692 C C . ILE A 1 262 ? 1.992 2.003 23.646 1.00 43.50 262 ILE A C 1
ATOM 1694 O O . ILE A 1 262 ? 2.378 1.908 22.479 1.00 43.50 262 ILE A O 1
ATOM 1698 N N . PRO A 1 263 ? 2.813 1.835 24.700 1.00 37.34 263 PRO A N 1
ATOM 1699 C CA . PRO A 1 263 ? 4.181 1.344 24.561 1.00 37.34 263 PRO A CA 1
ATOM 1700 C C . PRO A 1 263 ? 4.233 -0.073 23.980 1.00 37.34 263 PRO A C 1
ATOM 1702 O O . PRO A 1 263 ? 3.279 -0.852 24.213 1.00 37.34 263 PRO A O 1
#

Radius of gyration: 24.58 Å; chains: 1; bounding box: 55×30×80 Å

Organism: NCBI:txid412755

Sequence (263 aa):
IPDEDIGGNGGAGGNGGGGTGAGIKGTGGVGARGDVETSTHVPATAGGAGGNGGYGSAPNNNNDVSVDESLLLGKAGGAGGGGGGGDAEVRGDYATSGAGAGGGGAGGYGAGWIKLYATASIDISGNLT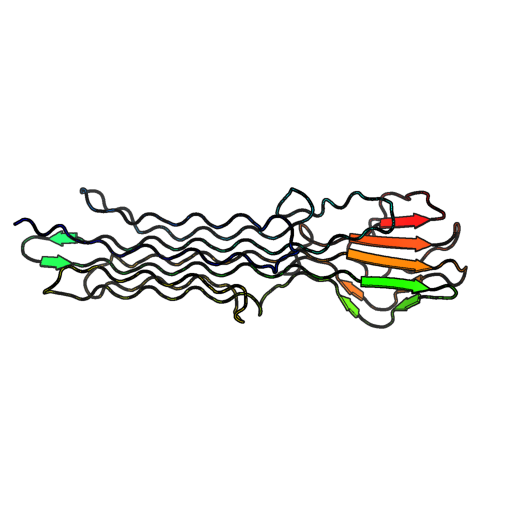AKGNSGGNGGNGGNGESGDNHADLSGGNGGNGGNAAAPGTRSGGSGGTARWSTQNGANGGNGGHGAGGGILLWCNSKYGIVVIGAIDNRGGANSTINGGTIKIFTLKDCQPSVAGMSYGRLYQNEALIKGILIP